Protein AF-A0A484BIT5-F1 (afdb_monomer)

Foldseek 3Di:
DDDDPPVVVVVVVCVVCVVVVVVPPPVVNVVVVVVVVVVVVVVVVVVVVVVVVVVVVVVVVVVVVVVVVVVVVVVVVVVVVVVVVVVVVVVVVVVVVVVVVVVVVVVVVVVVVVVVVVVVVVVVVVVVVVVVVVVVVVVVVVVVVVVVPDDDDDDDYDDDDDDDPPPVVVVVVVVVVVVVVVVVVVVVVVVVVVVVVVVVVVVVVVVVVVVVVVVVVVVVVVVVVVVVVVVVVVVVVVVVVVVVVVVVVVVVVVVVVVVVVVVVVVVVVVVVVVVVVVVVVVVVVVVVVPPDPDDDDDDDDDDDDDDDDDDDDDDPDDPDDDPPPPPQPFDAQPQPRDTDNDPVVSVVVNVVSVVPD

Secondary structure (DSSP, 8-state):
-----HHHHHHHHHHH-GGGSSS---HHHHHHHHHHHHHHHHHHHHHHHHHHHHHHHHHHHHHHHHHHHHHHHHHHHHHHHHHHHHHHHHHHHHHHHHHHHHHHHHHHHHHHHHHHHHHHHHHHHHHHHHHHHHHHHHHHHHHHHHHTT---------------TTTHHHHHHHHHHHHHHHHHHHHHHHHHHHHHHHHHHHHHHHHHHHHHHHHHHHHHHHHHHHHHHHHHHHHHHHHHHHHHHHHHHHHHHHHHHHHHHHHHHHHHHHHHHHHHHHHHHHHHHHHHHHS-----------------------------S---------EE-TTT--EESSHHHHHHHHHHHHTT-

Structure (mmCIF, N/CA/C/O backbone):
data_AF-A0A484BIT5-F1
#
_entry.id   AF-A0A484BIT5-F1
#
loop_
_atom_site.group_PDB
_atom_site.id
_atom_site.type_symbol
_atom_site.label_atom_id
_atom_site.label_alt_id
_atom_site.label_comp_id
_atom_site.label_asym_id
_atom_site.label_entity_id
_atom_site.label_seq_id
_atom_site.pdbx_PDB_ins_code
_atom_site.Cartn_x
_atom_site.Cartn_y
_atom_site.Cartn_z
_atom_site.occupancy
_atom_site.B_iso_or_equiv
_atom_site.auth_seq_id
_atom_site.auth_comp_id
_atom_site.auth_asym_id
_atom_site.auth_atom_id
_atom_site.pdbx_PDB_model_num
ATOM 1 N N . MET A 1 1 ? 56.186 -20.991 -55.344 1.00 40.91 1 MET A N 1
ATOM 2 C CA . MET A 1 1 ? 55.025 -21.100 -56.253 1.00 40.91 1 MET A CA 1
ATOM 3 C C . MET A 1 1 ? 55.261 -20.075 -57.344 1.00 40.91 1 MET A C 1
ATOM 5 O O . MET A 1 1 ? 55.288 -18.897 -57.025 1.00 40.91 1 MET A O 1
ATOM 9 N N . GLY A 1 2 ? 55.652 -20.529 -58.537 1.00 48.47 2 GLY A N 1
ATOM 10 C CA . GLY A 1 2 ? 56.242 -19.681 -59.578 1.00 48.47 2 GLY A CA 1
ATOM 11 C C . GLY A 1 2 ? 55.257 -18.678 -60.174 1.00 48.47 2 GLY A C 1
ATOM 12 O O . GLY A 1 2 ? 54.078 -18.988 -60.331 1.00 48.47 2 GLY A O 1
ATOM 13 N N . GLU A 1 3 ? 55.757 -17.487 -60.503 1.00 54.12 3 GLU A N 1
ATOM 14 C CA . GLU A 1 3 ? 55.027 -16.475 -61.265 1.00 54.12 3 GLU A CA 1
ATOM 15 C C . GLU A 1 3 ? 54.700 -17.027 -62.654 1.00 54.12 3 GLU A C 1
ATOM 17 O O . GLU A 1 3 ? 55.574 -17.221 -63.501 1.00 54.12 3 GLU A O 1
ATOM 22 N N . VAL A 1 4 ? 53.423 -17.318 -62.884 1.00 54.62 4 VAL A N 1
ATOM 23 C CA . VAL A 1 4 ? 52.931 -17.672 -64.213 1.00 54.62 4 VAL A CA 1
ATOM 24 C C . VAL A 1 4 ? 52.806 -16.373 -65.002 1.00 54.62 4 VAL A C 1
ATOM 26 O O . VAL A 1 4 ? 51.994 -15.514 -64.660 1.00 54.62 4 VAL A O 1
ATOM 29 N N . GLN A 1 5 ? 53.625 -16.223 -66.047 1.00 52.16 5 GLN A N 1
ATOM 30 C CA . GLN A 1 5 ? 53.557 -15.089 -66.969 1.00 52.16 5 GLN A CA 1
ATOM 31 C C . GLN A 1 5 ? 52.124 -14.926 -67.492 1.00 52.16 5 GLN A C 1
ATOM 33 O O . GLN A 1 5 ? 51.549 -15.856 -68.064 1.00 52.16 5 GLN A O 1
ATOM 38 N N . ALA A 1 6 ? 51.558 -13.730 -67.305 1.00 57.31 6 ALA A N 1
ATOM 39 C CA . ALA A 1 6 ? 50.188 -13.394 -67.689 1.00 57.31 6 ALA A CA 1
ATOM 40 C C . ALA A 1 6 ? 49.893 -13.699 -69.169 1.00 57.31 6 ALA A C 1
ATOM 42 O O . ALA A 1 6 ? 48.772 -14.073 -69.509 1.00 57.31 6 ALA A O 1
ATOM 43 N N . ASP A 1 7 ? 50.907 -13.629 -70.033 1.00 59.59 7 ASP A N 1
ATOM 44 C CA . ASP A 1 7 ? 50.793 -13.929 -71.462 1.00 59.59 7 ASP A CA 1
ATOM 45 C C . ASP A 1 7 ? 50.542 -15.416 -71.758 1.00 59.59 7 ASP A C 1
ATOM 47 O O . ASP A 1 7 ? 49.855 -15.751 -72.724 1.00 59.59 7 ASP A O 1
ATOM 51 N N . VAL A 1 8 ? 51.013 -16.321 -70.894 1.00 63.97 8 VAL A N 1
ATOM 52 C CA . VAL A 1 8 ? 50.781 -17.769 -71.032 1.00 63.97 8 VAL A CA 1
ATOM 53 C C . VAL A 1 8 ? 49.340 -18.117 -70.656 1.00 63.97 8 VAL A C 1
ATOM 55 O O . VAL A 1 8 ? 48.679 -18.870 -71.370 1.00 63.97 8 VAL A O 1
ATOM 58 N N . LEU A 1 9 ? 48.811 -17.507 -69.590 1.00 61.22 9 LEU A N 1
ATOM 59 C CA . LE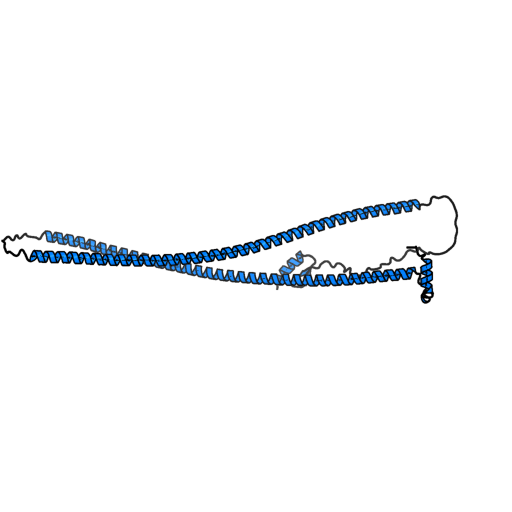U A 1 9 ? 47.398 -17.631 -69.209 1.00 61.22 9 LEU A CA 1
ATOM 60 C C . LEU A 1 9 ? 46.481 -17.039 -70.280 1.00 61.22 9 LEU A C 1
ATOM 62 O O . LEU A 1 9 ? 45.478 -17.648 -70.645 1.00 61.22 9 LEU A O 1
ATOM 66 N N . LYS A 1 10 ? 46.864 -15.889 -70.838 1.00 61.72 10 LYS A N 1
ATOM 67 C CA . LYS A 1 10 ? 46.133 -15.219 -71.912 1.00 61.72 10 LYS A CA 1
ATOM 68 C C . LYS A 1 10 ? 46.028 -16.126 -73.142 1.00 61.72 10 LYS A C 1
ATOM 70 O O . LYS A 1 10 ? 44.923 -16.422 -73.587 1.00 61.72 10 LYS A O 1
ATOM 75 N N . ASN A 1 11 ? 47.145 -16.675 -73.617 1.00 64.81 11 ASN A N 1
ATOM 76 C CA . ASN A 1 11 ? 47.153 -17.590 -74.765 1.00 64.81 11 ASN A CA 1
ATOM 77 C C . ASN A 1 11 ? 46.436 -18.925 -74.483 1.00 64.81 11 ASN A C 1
ATOM 79 O O . ASN A 1 11 ? 45.804 -19.497 -75.376 1.00 64.81 11 ASN A O 1
ATOM 83 N N . SER A 1 12 ? 46.472 -19.416 -73.241 1.00 67.75 12 SER A N 1
ATOM 84 C CA . SER A 1 12 ? 45.782 -20.654 -72.862 1.00 67.75 12 SER A CA 1
ATOM 85 C C . SER A 1 12 ? 44.259 -20.489 -72.794 1.00 67.75 12 SER A C 1
ATOM 87 O O . SER A 1 12 ? 43.532 -21.408 -73.159 1.00 67.75 12 SER A O 1
ATOM 89 N N . ILE A 1 13 ? 43.763 -19.331 -72.355 1.00 61.22 13 ILE A N 1
ATOM 90 C CA . ILE A 1 13 ? 42.322 -19.056 -72.269 1.00 61.22 13 ILE A CA 1
ATOM 91 C C . ILE A 1 13 ? 41.735 -18.792 -73.663 1.00 61.22 13 ILE A C 1
ATOM 93 O O . ILE A 1 13 ? 40.676 -19.326 -73.992 1.00 61.22 13 ILE A O 1
ATOM 97 N N . TYR A 1 14 ? 42.443 -18.048 -74.522 1.00 61.84 14 TYR A N 1
ATOM 98 C CA . TYR A 1 14 ? 41.979 -17.778 -75.891 1.00 61.84 14 TYR A CA 1
ATOM 99 C C . TYR A 1 14 ? 41.977 -19.024 -76.796 1.00 61.84 14 TYR A C 1
ATOM 101 O O . TYR A 1 14 ? 41.185 -19.088 -77.733 1.00 61.84 14 TYR A O 1
ATOM 109 N N . SER A 1 15 ? 42.808 -20.033 -76.509 1.00 65.38 15 SER A N 1
ATOM 110 C CA . SER A 1 15 ? 42.822 -21.300 -77.261 1.00 65.38 15 SER A CA 1
ATOM 111 C C . SER A 1 15 ? 41.740 -22.291 -76.822 1.00 65.38 15 SER A C 1
ATOM 113 O O . SER A 1 15 ? 41.244 -23.046 -77.656 1.00 65.38 15 SER A O 1
ATOM 115 N N . GLN A 1 16 ? 41.328 -22.276 -75.549 1.00 64.19 16 GLN A N 1
ATOM 116 C CA . GLN A 1 16 ? 40.260 -23.156 -75.057 1.00 64.19 16 GLN A CA 1
ATOM 117 C C . GLN A 1 16 ? 38.854 -22.680 -75.435 1.00 64.19 16 GLN A C 1
ATOM 119 O O . GLN A 1 16 ? 37.936 -23.496 -75.491 1.00 64.19 16 GLN A O 1
ATOM 124 N N . PHE A 1 17 ? 38.677 -21.394 -75.752 1.00 61.00 17 PHE A N 1
ATOM 125 C CA . PHE A 1 17 ? 37.373 -20.848 -76.120 1.00 61.00 17 PHE A CA 1
ATOM 126 C C . PHE A 1 17 ? 37.458 -19.943 -77.365 1.00 61.00 17 PHE A C 1
ATOM 128 O O . PHE A 1 17 ? 37.460 -18.713 -77.249 1.00 61.00 17 PHE A O 1
ATOM 135 N N . PRO A 1 18 ? 37.471 -20.530 -78.580 1.00 57.81 18 PRO A N 1
ATOM 136 C CA . PRO A 1 18 ? 37.610 -19.791 -79.842 1.00 57.81 18 PRO A CA 1
ATOM 137 C C . PRO A 1 18 ? 36.498 -18.761 -80.103 1.00 57.81 18 PRO A C 1
ATOM 139 O O . PRO A 1 18 ? 36.691 -17.810 -80.857 1.00 57.81 18 PRO A O 1
ATOM 142 N N . SER A 1 19 ? 35.340 -18.912 -79.453 1.00 58.50 19 SER A N 1
ATOM 143 C CA . SER A 1 19 ? 34.204 -17.985 -79.528 1.00 58.50 19 SER A CA 1
ATOM 144 C C . SER A 1 19 ? 34.457 -16.621 -78.870 1.00 58.50 19 SER A C 1
ATOM 146 O O . SER A 1 19 ? 33.694 -15.689 -79.113 1.00 58.50 19 SER A O 1
ATOM 148 N N . PHE A 1 20 ? 35.520 -16.462 -78.071 1.00 53.72 20 PHE A N 1
ATOM 149 C CA . PHE A 1 20 ? 35.922 -15.154 -77.534 1.00 53.72 20 PHE A CA 1
ATOM 150 C C . PHE A 1 20 ? 36.786 -14.340 -78.503 1.00 53.72 20 PHE A C 1
ATOM 152 O O . PHE A 1 20 ? 36.941 -13.143 -78.299 1.00 53.72 20 PHE A O 1
ATOM 159 N N . CYS A 1 21 ? 37.297 -14.929 -79.589 1.00 52.12 21 CYS A N 1
ATOM 160 C CA . CYS A 1 21 ? 38.048 -14.172 -80.596 1.00 52.12 21 CYS A CA 1
ATOM 161 C C . CYS A 1 21 ? 37.153 -13.261 -81.457 1.00 52.12 21 CYS A C 1
ATOM 163 O O . CYS A 1 21 ? 37.644 -12.284 -82.015 1.00 52.12 21 CYS A O 1
ATOM 165 N N . SER A 1 22 ? 35.847 -13.544 -81.561 1.00 50.38 22 SER A N 1
ATOM 166 C CA . SER A 1 22 ? 34.886 -12.716 -82.313 1.00 50.38 22 SER A CA 1
ATOM 167 C C . SER A 1 22 ? 34.225 -11.615 -81.480 1.00 50.38 22 SER A C 1
ATOM 169 O O . SER A 1 22 ? 33.617 -10.708 -82.042 1.00 50.38 22 SER A O 1
ATOM 171 N N . LEU A 1 23 ? 34.352 -11.664 -80.152 1.00 51.84 23 LEU A N 1
ATOM 172 C CA . LEU A 1 23 ? 34.050 -10.532 -79.285 1.00 51.84 23 LEU A CA 1
ATOM 173 C C . LEU A 1 23 ? 35.383 -9.891 -78.918 1.00 51.84 23 LEU A C 1
ATOM 175 O O . LEU A 1 23 ? 36.062 -10.333 -77.998 1.00 51.84 23 LEU A O 1
ATOM 179 N N . GLN A 1 24 ? 35.753 -8.808 -79.595 1.00 55.00 24 GLN A N 1
ATOM 180 C CA . GLN A 1 24 ? 36.858 -7.951 -79.165 1.00 55.00 24 GLN A CA 1
ATOM 181 C C . GLN A 1 24 ? 36.457 -7.145 -77.910 1.00 55.00 24 GLN A C 1
ATOM 183 O O . GLN A 1 24 ? 36.624 -5.932 -77.850 1.00 55.00 24 GLN A O 1
ATOM 188 N N . ALA A 1 25 ? 35.888 -7.815 -76.905 1.00 57.19 25 ALA A N 1
ATOM 189 C CA . ALA A 1 25 ? 35.793 -7.301 -75.555 1.00 57.19 25 ALA A CA 1
ATOM 190 C C . ALA A 1 25 ? 37.213 -7.349 -74.990 1.00 57.19 25 ALA A C 1
ATOM 192 O O . ALA A 1 25 ? 37.813 -8.420 -74.869 1.00 57.19 25 ALA A O 1
ATOM 193 N N . ARG A 1 26 ? 37.800 -6.182 -74.716 1.00 64.81 26 ARG A N 1
ATOM 194 C CA . ARG A 1 26 ? 39.133 -6.120 -74.110 1.00 64.81 26 ARG A CA 1
ATOM 195 C C . ARG A 1 26 ? 39.067 -6.880 -72.782 1.00 64.81 26 ARG A C 1
ATOM 197 O O . ARG A 1 26 ? 38.072 -6.784 -72.075 1.00 64.81 26 ARG A O 1
ATOM 204 N N . ALA A 1 27 ? 40.113 -7.625 -72.422 1.00 70.94 27 ALA A N 1
ATOM 205 C CA . ALA A 1 27 ? 40.158 -8.374 -71.156 1.00 70.94 27 ALA A CA 1
ATOM 206 C C . ALA A 1 27 ? 39.823 -7.492 -69.930 1.00 70.94 27 ALA A C 1
ATOM 208 O O . ALA A 1 27 ? 39.242 -7.959 -68.957 1.00 70.94 27 ALA A O 1
ATOM 209 N N . GLU A 1 28 ? 40.123 -6.195 -70.025 1.00 76.25 28 GLU A N 1
ATOM 210 C CA . GLU A 1 28 ? 39.730 -5.162 -69.066 1.00 76.25 28 GLU A CA 1
ATOM 211 C C . GLU A 1 28 ? 38.209 -5.044 -68.872 1.00 76.25 28 GLU A C 1
ATOM 213 O O . GLU A 1 28 ? 37.753 -4.864 -67.747 1.00 76.25 28 GLU A O 1
ATOM 218 N N . ASP A 1 29 ? 37.412 -5.161 -69.934 1.00 80.31 29 ASP A N 1
ATOM 219 C CA . ASP A 1 29 ? 35.951 -5.044 -69.876 1.00 80.31 29 ASP A CA 1
ATOM 220 C C . ASP A 1 29 ? 35.312 -6.288 -69.245 1.00 80.31 29 ASP A C 1
ATO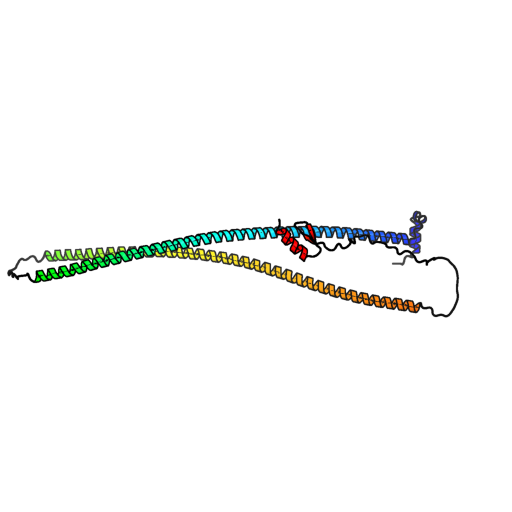M 222 O O . ASP A 1 29 ? 34.334 -6.175 -68.507 1.00 80.31 29 ASP A O 1
ATOM 226 N N . VAL A 1 30 ? 35.911 -7.466 -69.453 1.00 82.69 30 VAL A N 1
ATOM 227 C CA . VAL A 1 30 ? 35.496 -8.715 -68.790 1.00 82.69 30 VAL A CA 1
ATOM 228 C C . VAL A 1 30 ? 35.766 -8.645 -67.286 1.00 82.69 30 VAL A C 1
ATOM 230 O O . VAL A 1 30 ? 34.891 -8.990 -66.493 1.00 82.69 30 VAL A O 1
ATOM 233 N N . VAL A 1 31 ? 36.936 -8.137 -66.879 1.00 85.00 31 VAL A N 1
ATOM 234 C CA . VAL A 1 31 ? 37.269 -7.936 -65.459 1.00 85.00 31 VAL A CA 1
ATOM 235 C C . VAL A 1 31 ? 36.345 -6.898 -64.822 1.00 85.00 31 VAL A C 1
ATOM 237 O O . VAL A 1 31 ? 35.816 -7.148 -63.744 1.00 85.00 31 VAL A O 1
ATOM 240 N N . LYS A 1 32 ? 36.067 -5.771 -65.492 1.00 88.44 32 LYS A N 1
ATOM 241 C CA . LYS A 1 32 ? 35.100 -4.771 -64.998 1.00 88.44 32 LYS A CA 1
ATOM 242 C C . LYS A 1 32 ? 33.703 -5.363 -64.821 1.00 88.44 32 LYS A C 1
ATOM 244 O O . LYS A 1 32 ? 33.064 -5.103 -63.806 1.00 88.44 32 LYS A O 1
ATOM 249 N N . LEU A 1 33 ? 33.233 -6.166 -65.777 1.00 88.62 33 LEU A N 1
ATOM 250 C CA . LEU A 1 33 ? 31.932 -6.828 -65.679 1.00 88.62 33 LEU A CA 1
ATOM 251 C C . LEU A 1 33 ? 31.895 -7.818 -64.509 1.00 88.62 33 LEU A C 1
ATOM 253 O O . LEU A 1 33 ? 30.915 -7.855 -63.767 1.00 88.62 33 LEU A O 1
ATOM 257 N N . GLN A 1 34 ? 32.975 -8.577 -64.312 1.00 89.12 34 GLN A N 1
ATOM 258 C CA . GLN A 1 34 ? 33.120 -9.480 -63.175 1.00 89.12 34 GLN A CA 1
ATOM 259 C C . GLN A 1 34 ? 33.093 -8.715 -61.845 1.00 89.12 34 GLN A C 1
ATOM 261 O O . GLN A 1 34 ? 32.343 -9.102 -60.950 1.00 89.12 34 GLN A O 1
ATOM 266 N N . THR A 1 35 ? 33.821 -7.599 -61.734 1.00 92.50 35 THR A N 1
ATOM 267 C CA . THR A 1 35 ? 33.800 -6.727 -60.551 1.00 92.50 35 THR A CA 1
ATOM 268 C C . THR A 1 35 ? 32.394 -6.189 -60.283 1.00 92.50 35 THR A C 1
ATOM 270 O O . THR A 1 35 ? 31.869 -6.395 -59.190 1.00 92.50 35 THR A O 1
ATOM 273 N N . MET A 1 36 ? 31.720 -5.614 -61.287 1.00 94.25 36 MET A N 1
ATOM 274 C CA . MET A 1 36 ? 30.345 -5.115 -61.134 1.00 94.25 36 MET A CA 1
ATOM 275 C C . MET A 1 36 ? 29.366 -6.217 -60.713 1.00 94.25 36 MET A C 1
ATOM 277 O O . MET A 1 36 ? 28.485 -5.986 -59.889 1.00 94.25 36 MET A O 1
ATOM 281 N N . MET A 1 37 ? 29.517 -7.435 -61.237 1.00 93.25 37 MET A N 1
ATOM 282 C CA . MET A 1 37 ? 28.682 -8.571 -60.846 1.00 93.25 37 MET A CA 1
ATOM 283 C C . MET A 1 37 ? 28.938 -8.992 -59.393 1.00 93.25 37 MET A C 1
ATOM 285 O O . MET A 1 37 ? 27.987 -9.281 -58.666 1.00 93.25 37 MET A O 1
ATOM 289 N N . THR A 1 38 ? 30.195 -8.991 -58.938 1.00 94.81 38 THR A N 1
ATOM 290 C CA . THR A 1 38 ? 30.520 -9.271 -57.530 1.00 94.81 38 THR A CA 1
ATOM 291 C C . THR A 1 38 ? 29.995 -8.192 -56.585 1.00 94.81 38 THR A C 1
ATOM 293 O O . THR A 1 38 ? 29.417 -8.524 -55.552 1.00 94.81 38 THR A O 1
ATOM 296 N N . GLU A 1 39 ? 30.107 -6.917 -56.963 1.00 94.81 39 GLU A N 1
ATOM 297 C CA . GLU A 1 39 ? 29.564 -5.787 -56.204 1.00 94.81 39 GLU A CA 1
ATOM 298 C C . GLU A 1 39 ? 28.035 -5.841 -56.139 1.00 94.81 39 GLU A C 1
ATOM 300 O O . GLU A 1 39 ? 27.454 -5.663 -55.071 1.00 94.81 39 GLU A O 1
ATOM 305 N N . TYR A 1 40 ? 27.372 -6.175 -57.250 1.00 95.81 40 TYR A N 1
ATOM 306 C CA . TYR A 1 40 ? 25.925 -6.371 -57.291 1.00 95.81 40 TYR A CA 1
ATOM 307 C C . TYR A 1 40 ? 25.472 -7.501 -56.357 1.00 95.81 40 TYR A C 1
ATOM 309 O O . TYR A 1 40 ? 24.506 -7.340 -55.609 1.00 95.81 40 TYR A O 1
ATOM 317 N N . LEU A 1 41 ? 26.173 -8.640 -56.358 1.00 95.75 41 LEU A N 1
ATOM 318 C CA . LEU A 1 41 ? 25.866 -9.753 -55.458 1.00 95.75 41 LEU A CA 1
ATOM 319 C C . LEU A 1 41 ? 26.084 -9.373 -53.987 1.00 95.75 41 LEU A C 1
ATOM 321 O O . LEU A 1 41 ? 25.244 -9.702 -53.148 1.00 95.75 41 LEU A O 1
ATOM 325 N N . ALA A 1 42 ? 27.159 -8.646 -53.675 1.00 94.88 42 ALA A N 1
ATOM 326 C CA . ALA A 1 42 ? 27.426 -8.145 -52.328 1.00 94.88 42 ALA A CA 1
ATOM 327 C C . ALA A 1 42 ? 26.358 -7.137 -51.865 1.00 94.88 42 ALA A C 1
ATOM 329 O O . ALA A 1 42 ? 25.876 -7.211 -50.730 1.00 94.88 42 ALA A O 1
ATOM 330 N N . LEU A 1 43 ? 25.928 -6.235 -52.752 1.00 97.62 43 LEU A N 1
ATOM 331 C CA . LEU A 1 43 ? 24.862 -5.277 -52.473 1.00 97.62 43 LEU A CA 1
ATOM 332 C C . LEU A 1 43 ? 23.526 -5.985 -52.238 1.00 97.62 43 LEU A C 1
ATOM 334 O O . LEU A 1 43 ? 22.840 -5.680 -51.266 1.00 97.62 43 LEU A O 1
ATOM 338 N N . LYS A 1 44 ? 23.183 -6.972 -53.074 1.00 97.44 44 LYS A N 1
ATOM 339 C CA . LYS A 1 44 ? 21.971 -7.783 -52.909 1.00 97.44 44 LYS A CA 1
ATOM 340 C C . LYS A 1 44 ? 21.957 -8.498 -51.557 1.00 97.44 44 LYS A C 1
ATOM 342 O O . LYS A 1 44 ? 20.982 -8.387 -50.823 1.00 97.44 44 LYS A O 1
ATOM 347 N N . GLN A 1 45 ? 23.058 -9.154 -51.185 1.00 96.81 45 GLN A N 1
ATOM 348 C CA . GLN A 1 45 ? 23.182 -9.798 -49.873 1.00 96.81 45 GLN A CA 1
ATOM 349 C C . GLN A 1 45 ? 23.063 -8.799 -48.716 1.00 96.81 45 GLN A C 1
ATOM 351 O O . GLN A 1 45 ? 22.479 -9.117 -47.682 1.00 96.81 45 GLN A O 1
ATOM 356 N N . THR A 1 46 ? 23.616 -7.596 -48.873 1.00 96.31 46 THR A N 1
ATOM 357 C CA . THR A 1 46 ? 23.511 -6.541 -47.857 1.00 96.31 46 THR A CA 1
ATOM 358 C C . THR A 1 46 ? 22.069 -6.060 -47.718 1.00 96.31 46 THR A C 1
ATOM 360 O O . THR A 1 46 ? 21.580 -5.921 -46.600 1.00 96.31 46 THR A O 1
ATOM 363 N N . LEU A 1 47 ? 21.359 -5.877 -48.832 1.00 97.19 47 LEU A N 1
ATOM 364 C CA . LEU A 1 47 ? 19.953 -5.484 -48.838 1.00 97.19 47 LEU A CA 1
ATOM 365 C C . LEU A 1 47 ? 19.059 -6.549 -48.187 1.00 97.19 47 LEU A C 1
ATOM 367 O O . LEU A 1 47 ? 18.202 -6.206 -47.377 1.00 97.19 47 LEU A O 1
ATOM 371 N N . ASP A 1 48 ? 19.289 -7.830 -48.482 1.00 95.62 48 ASP A N 1
ATOM 372 C CA . ASP A 1 48 ? 18.554 -8.938 -47.860 1.00 95.62 48 ASP A CA 1
ATOM 373 C C . ASP A 1 48 ? 18.766 -8.962 -46.337 1.00 95.62 48 ASP A C 1
ATOM 375 O O . ASP A 1 48 ? 17.806 -9.099 -45.576 1.00 95.62 48 ASP A O 1
ATOM 379 N N . LYS A 1 49 ? 20.006 -8.737 -45.876 1.00 96.19 49 LYS A N 1
ATOM 380 C CA . LYS A 1 49 ? 20.321 -8.615 -44.443 1.00 96.19 49 LYS A CA 1
ATOM 381 C C . LYS A 1 49 ? 19.615 -7.422 -43.799 1.00 96.19 49 LYS A C 1
ATOM 383 O O . LYS A 1 49 ? 19.025 -7.585 -42.738 1.00 96.19 49 LYS A O 1
ATOM 388 N N . VAL A 1 50 ? 19.640 -6.248 -44.431 1.00 96.00 50 VAL A N 1
ATOM 389 C CA . VAL A 1 50 ? 18.975 -5.038 -43.911 1.00 96.00 50 VAL A CA 1
ATOM 390 C C . VAL A 1 50 ? 17.455 -5.210 -43.862 1.00 96.00 50 VAL A C 1
ATOM 392 O O . VAL A 1 50 ? 16.814 -4.808 -42.895 1.00 96.00 50 VAL A O 1
ATOM 395 N N . ASN A 1 51 ? 16.859 -5.846 -44.869 1.00 95.94 51 ASN A N 1
ATOM 396 C CA . ASN A 1 51 ? 15.431 -6.149 -44.856 1.00 95.94 51 ASN A CA 1
ATOM 397 C C . ASN A 1 51 ? 15.069 -7.101 -43.712 1.00 95.94 51 ASN A C 1
ATOM 399 O O . ASN A 1 51 ? 14.054 -6.897 -43.045 1.00 95.94 51 ASN A O 1
ATOM 403 N N . HIS A 1 52 ? 15.899 -8.116 -43.462 1.00 96.12 52 HIS A N 1
ATOM 404 C CA . HIS A 1 52 ? 15.691 -9.038 -42.353 1.00 96.12 52 HIS A CA 1
ATOM 405 C C . HIS A 1 52 ? 15.778 -8.330 -40.997 1.00 96.12 52 HIS A C 1
ATOM 407 O O . HIS A 1 52 ? 14.840 -8.424 -40.206 1.00 96.12 52 HIS A O 1
ATOM 413 N N . THR A 1 53 ? 16.833 -7.543 -40.761 1.00 94.12 53 THR A N 1
ATOM 414 C CA . THR A 1 53 ? 16.983 -6.800 -39.500 1.00 94.12 53 THR A CA 1
ATOM 415 C C . THR A 1 53 ? 15.844 -5.804 -39.301 1.00 94.12 53 THR A C 1
ATOM 417 O O . THR A 1 53 ? 15.301 -5.700 -38.206 1.00 94.12 53 THR A O 1
ATOM 420 N N . MET A 1 54 ? 15.396 -5.117 -40.356 1.00 93.44 54 MET A N 1
ATOM 421 C CA . MET A 1 54 ? 14.251 -4.206 -40.277 1.00 93.44 54 MET A CA 1
ATOM 422 C C . MET A 1 54 ? 12.956 -4.931 -39.874 1.00 93.44 54 MET A C 1
ATOM 424 O O . MET A 1 54 ? 12.182 -4.408 -39.069 1.00 93.44 54 MET A O 1
ATOM 428 N N . GLN A 1 55 ? 12.721 -6.144 -40.383 1.00 94.81 55 GLN A N 1
ATOM 429 C CA . GLN A 1 55 ? 11.576 -6.963 -39.972 1.00 94.81 55 GLN A CA 1
ATOM 430 C C . GLN A 1 55 ? 11.671 -7.397 -38.504 1.00 94.81 55 GLN A C 1
ATOM 432 O O . GLN A 1 55 ? 10.656 -7.410 -37.805 1.00 94.81 55 GLN A O 1
ATOM 437 N N . GLU A 1 56 ? 12.865 -7.738 -38.021 1.00 92.94 56 GLU A N 1
ATOM 438 C CA . GLU A 1 56 ? 13.094 -8.071 -36.612 1.00 92.94 56 GLU A CA 1
ATOM 439 C C . GLU A 1 56 ? 12.857 -6.867 -35.700 1.00 92.94 56 GLU A C 1
ATOM 441 O O . GLU A 1 56 ? 12.097 -6.973 -34.736 1.00 92.94 56 GLU A O 1
ATOM 446 N N . TYR A 1 57 ? 13.402 -5.696 -36.046 1.00 91.31 57 TYR A N 1
ATOM 447 C CA . TYR A 1 57 ? 13.158 -4.462 -35.298 1.00 91.31 57 TYR A CA 1
ATOM 448 C C . TYR A 1 57 ? 11.675 -4.108 -35.244 1.00 91.31 57 TYR A C 1
ATOM 450 O O . TYR A 1 57 ? 11.179 -3.697 -34.193 1.00 91.31 57 TYR A O 1
ATOM 458 N N . TYR A 1 58 ? 10.944 -4.302 -36.345 1.00 93.75 58 TYR A N 1
ATOM 459 C CA . TYR A 1 58 ? 9.501 -4.084 -36.371 1.00 93.75 58 TYR A CA 1
ATOM 460 C C . TYR A 1 58 ? 8.763 -5.030 -35.413 1.00 93.75 58 TYR A C 1
ATOM 462 O O . TYR A 1 58 ? 7.944 -4.573 -34.615 1.00 93.75 58 TYR A O 1
ATOM 470 N N . LYS A 1 59 ? 9.085 -6.331 -35.435 1.00 94.88 59 LYS A N 1
ATOM 471 C CA . LYS A 1 59 ? 8.489 -7.329 -34.530 1.00 94.88 59 LYS A CA 1
ATOM 472 C C . LYS A 1 59 ? 8.755 -7.000 -33.064 1.00 94.88 59 LYS A C 1
ATOM 474 O O . LYS A 1 59 ? 7.814 -6.986 -32.275 1.00 94.88 59 LYS A O 1
ATOM 479 N N . ILE A 1 60 ? 10.004 -6.689 -32.723 1.00 91.19 60 ILE A N 1
ATOM 480 C CA . ILE A 1 60 ? 10.403 -6.319 -31.362 1.00 91.19 60 ILE A CA 1
ATOM 481 C C . ILE A 1 60 ? 9.644 -5.062 -30.928 1.00 91.19 60 ILE A C 1
ATOM 483 O O . ILE A 1 60 ? 9.003 -5.051 -29.883 1.00 91.19 60 ILE A O 1
ATOM 487 N N . THR A 1 61 ? 9.625 -4.019 -31.761 1.00 90.00 61 THR A N 1
ATOM 488 C CA . THR A 1 61 ? 8.894 -2.774 -31.467 1.00 90.00 61 THR A CA 1
ATOM 489 C C . THR A 1 61 ? 7.402 -3.024 -31.236 1.00 90.00 61 THR A C 1
ATOM 491 O O . THR A 1 61 ? 6.804 -2.431 -30.337 1.00 90.00 61 THR A O 1
ATOM 494 N N . GLN A 1 62 ? 6.785 -3.912 -32.019 1.00 91.88 62 GLN A N 1
ATOM 495 C CA . GLN A 1 62 ? 5.380 -4.270 -31.843 1.00 91.88 62 GLN A CA 1
ATOM 496 C C . GLN A 1 62 ? 5.137 -5.024 -30.527 1.00 91.88 62 GLN A C 1
ATOM 498 O O . GLN A 1 62 ? 4.147 -4.750 -29.851 1.00 91.88 62 GLN A O 1
ATOM 503 N N . GLN A 1 63 ? 6.042 -5.927 -30.138 1.00 91.56 63 GLN A N 1
ATOM 504 C CA . GLN A 1 63 ? 5.989 -6.607 -28.840 1.00 91.56 63 GLN A CA 1
ATOM 505 C C . GLN A 1 63 ? 6.070 -5.603 -27.687 1.00 91.56 63 GLN A C 1
ATOM 507 O O . GLN A 1 63 ? 5.176 -5.591 -26.845 1.00 91.56 63 GLN A O 1
ATOM 512 N N . TRP A 1 64 ? 7.033 -4.677 -27.716 1.00 87.56 64 TRP A N 1
ATOM 513 C CA . TRP A 1 64 ? 7.152 -3.624 -26.701 1.00 87.56 64 TRP A CA 1
ATOM 514 C C . TRP A 1 64 ? 5.893 -2.765 -26.581 1.00 87.56 64 TRP A C 1
ATOM 516 O O . TRP A 1 64 ? 5.476 -2.439 -25.471 1.00 87.56 64 TRP A O 1
ATOM 526 N N . ARG A 1 65 ? 5.257 -2.410 -27.706 1.00 87.00 65 ARG A N 1
ATOM 527 C CA . ARG A 1 65 ? 3.985 -1.670 -27.695 1.00 87.00 65 ARG A CA 1
ATOM 528 C C . ARG A 1 65 ? 2.865 -2.468 -27.038 1.00 87.00 65 ARG A C 1
ATOM 530 O O . ARG A 1 65 ? 2.137 -1.918 -26.218 1.00 87.00 65 ARG A O 1
ATOM 537 N N . ASN A 1 66 ? 2.740 -3.748 -27.378 1.00 89.62 66 ASN A N 1
ATOM 538 C CA . ASN A 1 66 ? 1.716 -4.616 -26.804 1.00 89.62 66 ASN A CA 1
ATOM 539 C C . ASN A 1 66 ? 1.940 -4.823 -25.296 1.00 89.62 66 ASN A C 1
ATOM 541 O O . ASN A 1 66 ? 0.996 -4.736 -24.517 1.00 89.62 66 ASN A O 1
ATOM 545 N N . GLU A 1 67 ? 3.184 -5.044 -24.870 1.00 87.69 67 GLU A N 1
ATOM 546 C CA . GLU A 1 67 ? 3.549 -5.200 -23.457 1.00 87.69 67 GLU A CA 1
ATOM 547 C C . GLU A 1 67 ? 3.365 -3.909 -22.655 1.00 87.69 67 GLU A C 1
ATOM 549 O O . GLU A 1 67 ? 2.952 -3.948 -21.496 1.00 87.69 67 GLU A O 1
ATOM 554 N N . ALA A 1 68 ? 3.665 -2.751 -23.248 1.00 84.12 68 ALA A N 1
ATOM 555 C CA . ALA A 1 68 ? 3.391 -1.456 -22.633 1.00 84.12 68 ALA A CA 1
ATOM 556 C C . ALA A 1 68 ? 1.882 -1.247 -22.438 1.00 84.12 68 ALA A C 1
ATOM 558 O O . ALA A 1 68 ? 1.460 -0.937 -21.328 1.00 84.12 68 ALA A O 1
ATOM 559 N N . ALA A 1 69 ? 1.076 -1.511 -23.471 1.00 88.38 69 ALA A N 1
ATOM 560 C CA . ALA A 1 69 ? -0.380 -1.399 -23.395 1.00 88.38 69 ALA A CA 1
ATOM 561 C C . ALA A 1 69 ? -0.991 -2.373 -22.370 1.00 88.38 69 ALA A C 1
ATOM 563 O O . ALA A 1 69 ? -1.878 -1.997 -21.607 1.00 88.38 69 ALA A O 1
ATOM 564 N N . ALA A 1 70 ? -0.494 -3.613 -22.301 1.00 90.56 70 ALA A N 1
ATOM 565 C CA . ALA A 1 70 ? -0.953 -4.592 -21.318 1.00 90.56 70 ALA A CA 1
ATOM 566 C C . ALA A 1 70 ? -0.634 -4.157 -19.876 1.00 90.56 70 ALA A C 1
ATOM 568 O O . ALA A 1 70 ? -1.487 -4.273 -18.996 1.00 90.56 70 ALA A O 1
ATOM 569 N N . ARG A 1 71 ? 0.568 -3.617 -19.628 1.00 84.31 71 ARG A N 1
ATOM 570 C CA . ARG A 1 71 ? 0.940 -3.071 -18.311 1.00 84.31 71 ARG A CA 1
ATOM 571 C C . ARG A 1 71 ? 0.096 -1.860 -17.933 1.00 84.31 71 ARG A C 1
ATOM 573 O O . ARG A 1 71 ? -0.347 -1.765 -16.794 1.00 84.31 71 ARG A O 1
ATOM 580 N N . GLU A 1 72 ? -0.160 -0.961 -18.878 1.00 84.19 72 GLU A N 1
ATOM 581 C CA . GLU A 1 72 ? -1.024 0.201 -18.656 1.00 84.19 72 GLU A CA 1
ATOM 582 C C . GLU A 1 72 ? -2.443 -0.224 -18.255 1.00 84.19 72 GLU A C 1
ATOM 584 O O . GLU A 1 72 ? -2.966 0.257 -17.251 1.00 84.19 72 GLU A O 1
ATOM 589 N N . GLN A 1 73 ? -3.026 -1.204 -18.954 1.00 92.19 73 GLN A N 1
ATOM 590 C CA . GLN A 1 73 ? -4.329 -1.769 -18.589 1.00 92.19 73 GLN A CA 1
ATOM 591 C C . GLN A 1 73 ? -4.319 -2.404 -17.193 1.00 92.19 73 GLN A C 1
ATOM 593 O O . GLN A 1 73 ? -5.255 -2.202 -16.423 1.00 92.19 73 GLN A O 1
ATOM 598 N N . GLN A 1 74 ? -3.263 -3.141 -16.833 1.00 88.69 74 GLN A N 1
ATOM 599 C CA . GLN A 1 74 ? -3.133 -3.721 -15.493 1.00 88.69 74 GLN A CA 1
ATOM 600 C C . GLN A 1 74 ? -3.106 -2.643 -14.406 1.00 88.69 74 GLN A C 1
ATOM 602 O O . GLN A 1 74 ? -3.835 -2.760 -13.420 1.00 88.69 74 GLN A O 1
ATOM 607 N N . TYR A 1 75 ? -2.320 -1.578 -14.591 1.00 81.69 75 TYR A N 1
ATOM 608 C CA . TYR A 1 75 ? -2.290 -0.463 -13.645 1.00 81.69 75 TYR A CA 1
ATOM 609 C C . TYR A 1 75 ? -3.632 0.259 -13.568 1.00 81.69 75 TYR A C 1
ATOM 611 O O . TYR A 1 75 ? -4.069 0.612 -12.475 1.00 81.69 75 TYR A O 1
ATOM 619 N N . GLN A 1 76 ? -4.322 0.426 -14.695 1.00 89.00 76 GLN A N 1
ATOM 620 C CA . GLN A 1 76 ? -5.643 1.041 -14.725 1.00 89.00 76 GLN A CA 1
ATOM 621 C C . GLN A 1 76 ? -6.672 0.217 -13.937 1.00 89.00 76 GLN A C 1
ATOM 623 O O . GLN A 1 76 ? -7.425 0.780 -13.143 1.00 89.00 76 GLN A O 1
ATOM 628 N N . VAL A 1 77 ? -6.665 -1.112 -14.085 1.00 93.06 77 VAL A N 1
ATOM 629 C CA . VAL A 1 77 ? -7.542 -2.014 -13.320 1.00 93.06 77 VAL A CA 1
ATOM 630 C C . VAL A 1 77 ? -7.208 -1.979 -11.828 1.00 93.06 77 VAL A C 1
ATOM 632 O O . VAL A 1 77 ? -8.116 -1.876 -11.005 1.00 93.06 77 VAL A O 1
ATOM 635 N N . GLN A 1 78 ? -5.926 -2.021 -11.456 1.00 89.50 78 GLN A N 1
ATOM 636 C CA . GLN A 1 78 ? -5.514 -1.919 -10.050 1.00 89.50 78 GLN A CA 1
ATOM 637 C C . GLN A 1 78 ? -5.941 -0.584 -9.432 1.00 89.50 78 GLN A C 1
ATOM 639 O O . GLN A 1 78 ? -6.431 -0.549 -8.306 1.00 89.50 78 GLN A O 1
ATOM 644 N N . LEU A 1 79 ? -5.808 0.512 -10.179 1.00 86.25 79 LEU A N 1
ATOM 645 C CA . LEU A 1 79 ? -6.205 1.838 -9.721 1.00 86.25 79 LEU A CA 1
ATOM 646 C C . LEU A 1 79 ? -7.723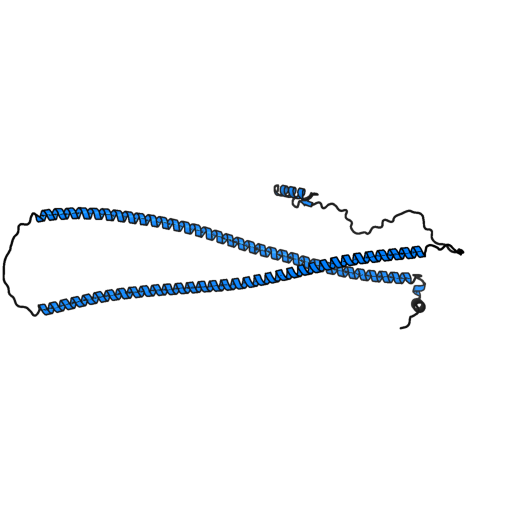 1.932 -9.513 1.00 86.25 79 LEU A C 1
ATOM 648 O O . LEU A 1 79 ? -8.155 2.450 -8.487 1.00 86.25 79 LEU A O 1
ATOM 652 N N . GLN A 1 80 ? -8.520 1.356 -10.417 1.00 92.75 80 GLN A N 1
ATOM 653 C CA . GLN A 1 80 ? -9.975 1.249 -10.257 1.00 92.75 80 GLN A CA 1
ATOM 654 C C . GLN A 1 80 ? -10.366 0.403 -9.038 1.00 92.75 80 GLN A C 1
ATOM 656 O O . GLN A 1 80 ? -11.268 0.776 -8.292 1.00 92.75 80 GLN A O 1
ATOM 661 N N . GLN A 1 81 ? -9.675 -0.713 -8.792 1.00 93.06 81 GLN A N 1
ATOM 662 C CA . GLN A 1 81 ? -9.915 -1.543 -7.607 1.00 93.06 81 GLN A CA 1
ATOM 663 C C . GLN A 1 81 ? -9.593 -0.792 -6.312 1.00 93.06 81 GLN A C 1
ATOM 665 O O . GLN A 1 81 ? -10.388 -0.824 -5.374 1.00 93.06 81 GLN A O 1
ATOM 670 N N . CYS A 1 82 ? -8.465 -0.080 -6.265 1.00 86.75 82 CYS A N 1
ATOM 671 C CA . CYS A 1 82 ? -8.103 0.759 -5.125 1.00 86.75 82 CYS A CA 1
ATOM 672 C C . CYS A 1 82 ? -9.125 1.881 -4.901 1.00 86.75 82 CYS A C 1
ATOM 674 O O . CYS A 1 82 ? -9.525 2.114 -3.764 1.00 86.75 82 CYS A O 1
ATOM 676 N N . GLN A 1 83 ? -9.586 2.544 -5.966 1.00 89.31 83 GLN A N 1
ATOM 677 C CA . GLN A 1 83 ? -10.633 3.566 -5.878 1.00 89.31 83 GLN A CA 1
ATOM 678 C C . GLN A 1 83 ? -11.930 2.994 -5.299 1.00 89.31 83 GLN A C 1
ATOM 680 O O . GLN A 1 83 ? -12.452 3.548 -4.337 1.00 89.31 83 GLN A O 1
ATOM 685 N N . ALA A 1 84 ? -12.390 1.842 -5.794 1.00 93.75 84 ALA A N 1
ATOM 686 C CA . ALA A 1 84 ? -13.588 1.184 -5.277 1.00 93.75 84 ALA A CA 1
ATOM 687 C C . ALA A 1 84 ? -13.452 0.782 -3.795 1.00 93.75 84 ALA A C 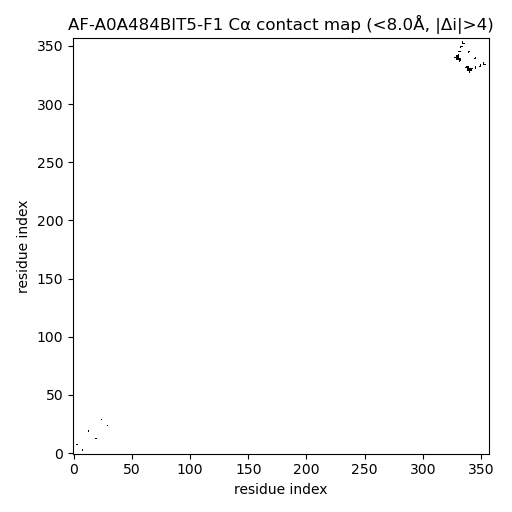1
ATOM 689 O O . ALA A 1 84 ? -14.406 0.890 -3.025 1.00 93.75 84 ALA A O 1
ATOM 690 N N . GLN A 1 85 ? -12.265 0.339 -3.365 1.00 91.88 85 GLN A N 1
ATOM 691 C CA . GLN A 1 85 ? -12.002 0.034 -1.954 1.00 91.88 85 GLN A CA 1
ATOM 692 C C . GLN A 1 85 ? -12.009 1.288 -1.078 1.00 91.88 85 GLN A C 1
ATOM 694 O O . GLN A 1 85 ? -12.579 1.260 0.011 1.00 91.88 85 GLN A O 1
ATOM 699 N N . ILE A 1 86 ? -11.407 2.384 -1.549 1.00 90.75 86 ILE A N 1
ATOM 700 C CA . ILE A 1 86 ? -11.436 3.670 -0.846 1.00 90.75 86 ILE A CA 1
ATOM 701 C C . ILE A 1 86 ? -12.881 4.146 -0.710 1.00 90.75 86 ILE A C 1
ATOM 703 O O . ILE A 1 86 ? -13.295 4.479 0.394 1.00 90.75 86 ILE A O 1
ATOM 707 N N . GLU A 1 87 ? -13.669 4.114 -1.785 1.00 95.06 87 GLU A N 1
ATOM 708 C CA . GLU A 1 87 ? -15.085 4.492 -1.750 1.00 95.06 87 GLU A CA 1
ATOM 709 C C . GLU A 1 87 ? -15.863 3.652 -0.734 1.00 95.06 87 GLU A C 1
ATOM 711 O O . GLU A 1 87 ? -16.525 4.209 0.143 1.00 95.06 87 GLU A O 1
ATOM 716 N N . LYS A 1 88 ? -15.703 2.324 -0.760 1.00 96.12 88 LYS A N 1
ATOM 717 C CA . LYS A 1 88 ? -16.334 1.429 0.216 1.00 96.12 88 LYS A CA 1
ATOM 718 C C . LYS A 1 88 ? -15.969 1.801 1.657 1.00 96.12 88 LYS A C 1
ATOM 720 O O . LYS A 1 88 ? -16.860 1.999 2.479 1.00 96.12 88 LYS A O 1
ATOM 725 N N . LEU A 1 89 ? -14.678 1.964 1.951 1.00 94.00 89 LEU A N 1
ATOM 726 C CA . LEU A 1 89 ? -14.214 2.348 3.286 1.00 94.00 89 LEU A CA 1
ATOM 727 C C . LEU A 1 89 ? -14.702 3.742 3.691 1.00 94.00 89 LEU A C 1
ATOM 729 O O . LEU A 1 89 ? -14.945 3.984 4.872 1.00 94.00 89 LEU A O 1
ATOM 733 N N . THR A 1 90 ? -14.843 4.679 2.750 1.00 93.50 90 THR A N 1
ATOM 734 C CA . THR A 1 90 ? -15.385 6.009 3.058 1.00 93.50 90 THR A CA 1
ATOM 735 C C . THR A 1 90 ? -16.864 5.954 3.412 1.00 93.50 90 THR A C 1
ATOM 737 O O . THR A 1 90 ? -17.266 6.646 4.344 1.00 93.50 90 THR A O 1
ATOM 740 N N . VAL A 1 91 ? -17.652 5.112 2.736 1.00 97.12 91 VAL A N 1
ATOM 741 C CA . VAL A 1 91 ? -19.067 4.891 3.065 1.00 97.12 91 VAL A CA 1
ATOM 742 C C . VAL A 1 91 ? -19.191 4.232 4.437 1.00 97.12 91 VAL A C 1
ATOM 744 O O . VAL A 1 91 ? -19.871 4.781 5.299 1.00 97.12 91 VAL A O 1
ATOM 747 N N . GLU A 1 92 ? -18.452 3.149 4.695 1.00 96.62 92 GLU A N 1
ATOM 748 C CA . GLU A 1 92 ? -18.450 2.470 6.001 1.00 96.62 92 GLU A CA 1
ATOM 749 C C . GLU A 1 92 ? -18.040 3.424 7.137 1.00 96.62 92 GLU A C 1
ATOM 751 O O . GLU A 1 92 ? -18.694 3.488 8.175 1.00 96.62 92 GLU A O 1
ATOM 756 N N . ASN A 1 93 ? -17.007 4.250 6.937 1.00 90.25 93 ASN A N 1
ATOM 757 C CA . ASN A 1 93 ? -16.614 5.256 7.929 1.00 90.25 93 ASN A CA 1
ATOM 758 C C . ASN A 1 93 ? -17.683 6.334 8.150 1.00 90.25 93 ASN A C 1
ATOM 760 O O . ASN A 1 93 ? -17.805 6.854 9.258 1.00 90.25 93 ASN A O 1
ATOM 764 N N . GLN A 1 94 ? -18.426 6.724 7.114 1.00 96.31 94 GLN A N 1
ATOM 765 C CA . GLN A 1 94 ? -19.528 7.677 7.262 1.00 96.31 94 GLN A CA 1
ATOM 766 C C . GLN A 1 94 ? -20.706 7.058 8.018 1.00 96.31 94 GLN A C 1
ATOM 768 O O . GLN A 1 94 ? -21.314 7.740 8.841 1.00 96.31 94 GLN A O 1
ATOM 773 N N . GLU A 1 95 ? -21.016 5.789 7.767 1.00 97.06 95 GLU A N 1
ATOM 774 C CA . GLU A 1 95 ? -22.058 5.048 8.482 1.00 97.06 95 GLU A CA 1
ATOM 775 C C . GLU A 1 95 ? -21.704 4.882 9.960 1.00 97.06 95 GLU A C 1
ATOM 777 O O . GLU A 1 95 ? -22.490 5.280 10.816 1.00 97.06 95 GLU A O 1
ATOM 782 N N . LEU A 1 96 ? -20.483 4.433 10.262 1.00 96.06 96 LEU A N 1
ATOM 783 C CA . LEU A 1 96 ? -19.999 4.297 11.639 1.00 96.06 96 LEU A CA 1
ATOM 784 C C . LEU A 1 96 ? -19.991 5.633 12.390 1.00 96.06 96 LEU A C 1
ATOM 786 O O . LEU A 1 96 ? -20.325 5.680 13.571 1.00 96.06 96 LEU A O 1
ATOM 790 N N . LYS A 1 97 ? -19.645 6.740 11.721 1.00 96.56 97 LYS A N 1
ATOM 791 C CA . LYS A 1 97 ? -19.731 8.080 12.325 1.00 96.56 97 LYS A CA 1
ATOM 792 C C . LYS A 1 97 ? -21.166 8.458 12.676 1.00 96.56 97 LYS A C 1
ATOM 794 O O . LYS A 1 97 ? -21.397 8.932 13.782 1.00 96.56 97 LYS A O 1
ATOM 799 N N . LYS A 1 98 ? -22.120 8.218 11.772 1.00 97.25 98 LYS A N 1
ATOM 800 C CA . LYS A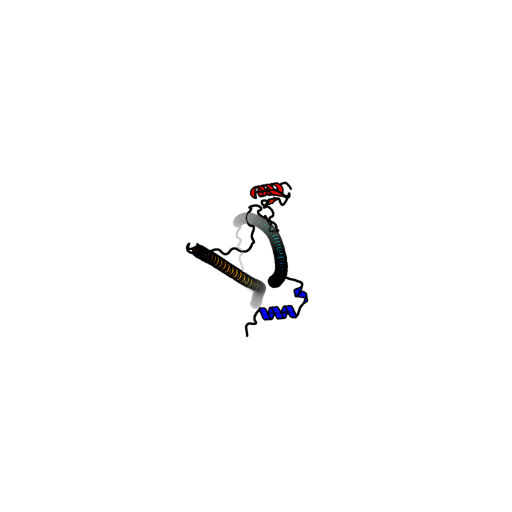 1 98 ? -23.544 8.478 12.034 1.00 97.25 98 LYS A CA 1
ATOM 801 C C . LYS A 1 98 ? -24.073 7.619 13.180 1.00 97.25 98 LYS A C 1
ATOM 803 O O . LYS A 1 98 ? -24.828 8.112 14.012 1.00 97.25 98 LYS A O 1
ATOM 808 N N . GLU A 1 99 ? -23.674 6.352 13.237 1.00 97.19 99 GLU A N 1
ATOM 809 C CA . GLU A 1 99 ? -24.056 5.446 14.321 1.00 97.19 99 GLU A CA 1
ATOM 810 C C . GLU A 1 99 ? -23.473 5.902 15.664 1.00 97.19 99 GLU A C 1
ATOM 812 O O . GLU A 1 99 ? -24.191 5.962 16.661 1.00 97.19 99 GLU A O 1
ATOM 817 N N . LEU A 1 100 ? -22.203 6.317 15.685 1.00 94.94 100 LEU A N 1
ATOM 818 C CA . LEU A 1 100 ? -21.566 6.865 16.880 1.00 94.94 100 LEU A CA 1
ATOM 819 C C . LEU A 1 100 ? -22.254 8.153 17.355 1.00 94.94 100 LEU A C 1
ATOM 821 O O . LEU A 1 100 ? -22.534 8.284 18.542 1.00 94.94 100 LEU A O 1
ATOM 825 N N . GLU A 1 101 ? -22.559 9.081 16.445 1.00 96.44 101 GLU A N 1
ATOM 826 C CA . GLU A 1 101 ? -23.301 10.310 16.754 1.00 96.44 101 GLU A CA 1
ATOM 827 C C . GLU A 1 101 ? -24.691 9.999 17.330 1.00 96.44 101 GLU A C 1
ATOM 829 O O . GLU A 1 101 ? -25.080 10.576 18.345 1.00 96.44 101 GLU A O 1
ATOM 834 N N . SER A 1 102 ? -25.412 9.038 16.744 1.00 96.50 102 SER A N 1
ATOM 835 C CA . SER A 1 102 ? -26.708 8.580 17.256 1.00 96.50 102 SER A CA 1
ATOM 836 C C . SER A 1 102 ? -26.592 7.969 18.656 1.00 96.50 102 SER A C 1
ATOM 838 O O . SER A 1 102 ? -27.409 8.265 19.527 1.00 96.50 102 SER A O 1
ATOM 840 N N . ASN A 1 103 ? -25.580 7.136 18.899 1.00 95.88 103 ASN A N 1
ATOM 841 C CA . ASN A 1 103 ? -25.365 6.502 20.201 1.00 95.88 103 ASN A CA 1
ATOM 842 C C . ASN A 1 103 ? -24.982 7.524 21.280 1.00 95.88 103 ASN A C 1
ATOM 844 O O . ASN A 1 103 ? -25.452 7.421 22.411 1.00 95.88 103 ASN A O 1
ATOM 848 N N . LEU A 1 104 ? -24.169 8.528 20.937 1.00 95.44 104 LEU A N 1
ATOM 849 C CA . LEU A 1 104 ? -23.836 9.630 21.843 1.00 95.44 104 LEU A CA 1
ATOM 850 C C . LEU A 1 104 ? -25.075 10.451 22.209 1.00 95.44 104 LEU A C 1
ATOM 852 O O . LEU A 1 104 ? -25.263 10.785 23.376 1.00 95.44 104 LEU A O 1
ATOM 856 N N . GLU A 1 105 ? -25.942 10.735 21.237 1.00 96.81 105 GLU A N 1
ATOM 857 C CA . GLU A 1 105 ? -27.196 11.445 21.488 1.00 96.81 105 GLU A CA 1
ATOM 858 C C . GLU A 1 105 ? -28.139 10.629 22.386 1.00 96.81 105 GLU A C 1
ATOM 860 O O . GLU A 1 105 ? -28.697 11.160 23.344 1.00 96.81 105 GLU A O 1
ATOM 865 N N . GLN A 1 106 ? -28.271 9.322 22.140 1.00 96.31 106 GLN A N 1
ATOM 866 C CA . GLN A 1 106 ? -29.055 8.430 23.001 1.00 96.31 106 GLN A CA 1
ATOM 867 C C . GLN A 1 106 ? -28.499 8.362 24.428 1.00 96.31 106 GLN A C 1
ATOM 869 O O . GLN A 1 106 ? -29.270 8.414 25.386 1.00 96.31 106 GLN A O 1
ATOM 874 N N . MET A 1 107 ? -27.175 8.283 24.580 1.00 94.62 107 MET A N 1
ATOM 875 C CA . MET A 1 107 ? -26.513 8.281 25.885 1.00 94.62 107 MET A CA 1
ATOM 876 C C . MET A 1 107 ? -26.784 9.585 26.637 1.00 94.62 107 MET A C 1
ATOM 878 O O . MET A 1 107 ? -27.210 9.536 27.788 1.00 94.62 107 MET A O 1
ATOM 882 N N . ARG A 1 108 ? -26.651 10.735 25.965 1.00 97.12 108 ARG A N 1
ATOM 883 C CA . ARG A 1 108 ? -26.970 12.048 26.539 1.00 97.12 108 ARG A CA 1
ATOM 884 C C . ARG A 1 108 ? -28.421 12.124 27.014 1.00 97.12 108 ARG A C 1
ATOM 886 O O . ARG A 1 108 ? -28.677 12.554 28.133 1.00 97.12 108 ARG A O 1
ATOM 893 N N . LEU A 1 109 ? -29.373 11.682 26.191 1.00 96.75 109 LEU A N 1
ATOM 894 C CA . LEU A 1 109 ? -30.792 11.668 26.564 1.00 96.75 109 LEU A CA 1
ATOM 895 C C . LEU A 1 109 ? -31.061 10.750 27.767 1.00 96.75 109 LEU A C 1
ATOM 897 O O . LEU A 1 109 ? -31.862 11.097 28.635 1.00 96.75 109 LEU A O 1
ATOM 901 N N . SER A 1 110 ? -30.378 9.603 27.847 1.00 96.06 110 SER A N 1
ATOM 902 C CA . SER A 1 110 ? -30.463 8.694 28.996 1.00 96.06 110 SER A CA 1
ATOM 903 C C . SER A 1 110 ? -29.894 9.327 30.266 1.00 96.06 110 SER A C 1
ATOM 905 O O . SER A 1 110 ? -30.506 9.222 31.326 1.00 96.06 110 SER A O 1
ATOM 907 N N . GLU A 1 111 ? -28.750 10.008 30.174 1.00 96.12 111 GLU A N 1
ATOM 908 C CA . GLU A 1 111 ? -28.142 10.741 31.289 1.00 96.12 111 GLU A CA 1
ATOM 909 C C . GLU A 1 111 ? -29.056 11.868 31.786 1.00 96.12 111 GLU A C 1
ATOM 911 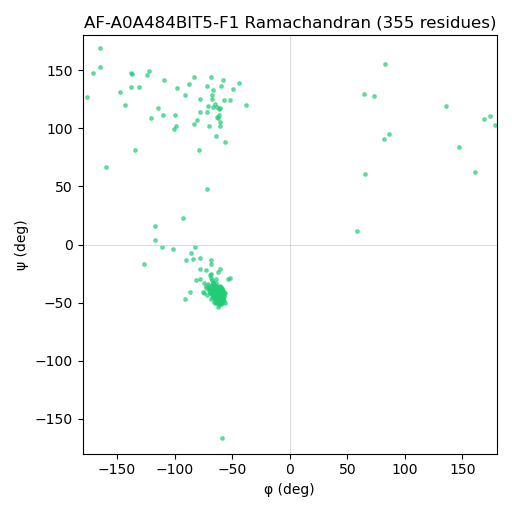O O . GLU A 1 111 ? -29.270 12.000 32.990 1.00 96.12 111 GLU A O 1
ATOM 916 N N . GLU A 1 112 ? -29.657 12.641 30.876 1.00 96.94 112 GLU A N 1
ATOM 917 C CA . GLU A 1 112 ? -30.630 13.683 31.221 1.00 96.94 112 GLU A CA 1
ATOM 918 C C . GLU A 1 112 ? -31.876 13.107 31.910 1.00 96.94 112 GLU A C 1
ATOM 920 O O . GLU A 1 112 ? -32.380 13.697 32.872 1.00 96.94 112 GLU A O 1
ATOM 925 N N . MET A 1 113 ? -32.368 11.951 31.452 1.00 95.44 113 MET A N 1
ATOM 926 C CA . MET A 1 113 ? -33.471 11.244 32.105 1.00 95.44 113 MET A CA 1
ATOM 927 C C . MET A 1 113 ? -33.095 10.792 33.515 1.00 95.44 113 MET A C 1
ATOM 929 O O . MET A 1 113 ? -33.814 11.110 34.460 1.00 95.44 113 MET A O 1
ATOM 933 N N . HIS A 1 114 ? -31.955 10.120 33.678 1.00 96.12 114 HIS A N 1
ATOM 934 C CA . HIS A 1 114 ? -31.490 9.664 34.988 1.00 96.12 114 HIS A CA 1
ATOM 935 C C . HIS A 1 114 ? -31.241 10.822 35.952 1.00 96.12 114 HIS A C 1
ATOM 937 O O . HIS A 1 114 ? -31.549 10.715 37.139 1.00 96.12 114 HIS A O 1
ATOM 943 N N . GLN A 1 115 ? -30.725 11.947 35.457 1.00 96.62 115 GLN A N 1
ATOM 944 C CA . GLN A 1 115 ? -30.532 13.139 36.270 1.00 96.62 115 GLN A CA 1
ATOM 945 C C . GLN A 1 115 ? -31.874 13.703 36.757 1.00 96.62 115 GLN A C 1
ATOM 947 O O . GLN A 1 115 ? -32.006 13.993 37.946 1.00 96.62 115 GLN A O 1
ATOM 952 N N . LYS A 1 116 ? -32.887 13.792 35.881 1.00 97.38 116 LYS A N 1
ATOM 953 C CA . LYS A 1 116 ? -34.246 14.200 36.274 1.00 97.38 116 LYS A CA 1
ATOM 954 C C . LYS A 1 116 ? -34.859 13.250 37.297 1.00 97.38 116 LYS A C 1
ATOM 956 O O . LYS A 1 116 ? -35.338 13.716 38.324 1.00 97.38 116 LYS A O 1
ATOM 961 N N . GLU A 1 117 ? -34.791 11.941 37.061 1.00 96.56 117 GLU A N 1
ATOM 962 C CA . GLU A 1 117 ? -35.282 10.926 38.004 1.00 96.56 117 GLU A CA 1
ATOM 963 C C . GLU A 1 117 ? -34.598 11.065 39.372 1.00 96.56 117 GLU A C 1
ATOM 965 O O . GLU A 1 117 ? -35.246 11.027 40.419 1.00 96.56 117 GLU A O 1
ATOM 970 N N . HIS A 1 118 ? -33.283 11.287 39.385 1.00 96.50 118 HIS A N 1
ATOM 971 C CA . HIS A 1 118 ? -32.525 11.489 40.614 1.00 96.50 118 HIS A CA 1
ATOM 972 C C . HIS A 1 118 ? -32.913 12.796 41.330 1.00 96.50 118 HIS A C 1
ATOM 974 O O . HIS A 1 118 ? -32.926 12.848 42.566 1.00 96.50 118 HIS A O 1
ATOM 980 N N . ASP A 1 119 ? -33.203 13.869 40.597 1.00 97.12 119 ASP A N 1
ATOM 981 C CA . ASP A 1 119 ? -33.652 15.144 41.165 1.00 97.12 119 ASP A CA 1
ATOM 982 C C . ASP A 1 119 ? -35.068 15.040 41.750 1.00 97.12 119 ASP A C 1
ATOM 984 O O . ASP A 1 119 ? -35.293 15.483 42.879 1.00 97.12 119 ASP A O 1
ATOM 988 N N . GLU A 1 120 ? -35.983 14.356 41.063 1.00 97.12 120 GLU A N 1
ATOM 989 C CA . GLU A 1 120 ? -37.332 14.053 41.557 1.00 97.12 120 GLU A CA 1
ATOM 990 C C . GLU A 1 120 ? -37.296 13.182 42.821 1.00 97.12 120 GLU A C 1
ATOM 992 O O . GLU A 1 120 ? -37.982 13.473 43.806 1.00 97.12 120 GLU A O 1
ATOM 997 N N . LEU A 1 121 ? -36.446 12.147 42.845 1.00 96.75 121 LEU A N 1
ATOM 998 C CA . LEU A 1 121 ? -36.237 11.317 44.033 1.00 96.75 121 LEU A CA 1
ATOM 999 C C . LEU A 1 121 ? -35.667 12.132 45.199 1.00 96.75 121 LEU A C 1
ATOM 1001 O O . LEU A 1 121 ? -36.141 11.991 46.329 1.00 96.75 121 LEU A O 1
ATOM 1005 N N . ARG A 1 122 ? -34.690 13.016 44.947 1.00 97.12 122 ARG A N 1
ATOM 1006 C CA . ARG A 1 122 ? -34.143 13.921 45.974 1.00 97.12 122 ARG A CA 1
ATOM 1007 C C . ARG A 1 122 ? -35.215 14.845 46.541 1.00 97.12 122 ARG A C 1
ATOM 1009 O O . ARG A 1 122 ? -35.292 14.993 47.763 1.00 97.12 122 ARG A O 1
ATOM 1016 N N . GLN A 1 123 ? -36.049 15.428 45.684 1.00 97.00 123 GLN A N 1
ATOM 1017 C CA . GLN A 1 123 ? -37.164 16.269 46.107 1.00 97.00 123 GLN A CA 1
ATOM 1018 C C . GLN A 1 123 ? -38.164 15.475 46.964 1.00 97.00 123 GLN A C 1
ATOM 1020 O O . GLN A 1 123 ? -38.450 15.879 48.091 1.00 97.00 123 GLN A O 1
ATOM 1025 N N . CYS A 1 124 ? -38.610 14.303 46.502 1.00 97.25 124 CYS A N 1
ATOM 1026 C CA . CYS A 1 124 ? -39.515 13.425 47.251 1.00 97.25 124 CYS A CA 1
ATOM 1027 C C . CYS A 1 124 ? -38.964 13.036 48.633 1.00 97.25 124 CYS A C 1
ATOM 1029 O O . CYS A 1 124 ? -39.705 12.991 49.618 1.00 97.25 124 CYS A O 1
ATOM 1031 N N . VAL A 1 125 ? -37.666 12.729 48.723 1.00 96.19 125 VAL A N 1
ATOM 1032 C CA . VAL A 1 125 ? -37.009 12.407 49.998 1.00 96.19 125 VAL A CA 1
ATOM 1033 C C . VAL A 1 125 ? -36.986 13.627 50.919 1.00 96.19 125 VAL A C 1
ATOM 1035 O O . VAL A 1 125 ? -37.286 13.486 52.104 1.00 96.19 125 VAL A O 1
ATOM 1038 N N . SER A 1 126 ? -36.684 14.819 50.396 1.00 96.44 126 SER A N 1
ATOM 1039 C CA . SER A 1 126 ? -36.694 16.064 51.174 1.00 96.44 126 SER A CA 1
ATOM 1040 C C . SER A 1 126 ? -38.086 16.383 51.729 1.00 96.44 126 SER A C 1
ATOM 1042 O O . SER A 1 126 ? -38.222 16.648 52.925 1.00 96.44 126 SER A O 1
ATOM 1044 N N . GLU A 1 127 ? -39.130 16.263 50.904 1.00 96.62 127 GLU A N 1
ATOM 1045 C CA . GLU A 1 127 ? -40.526 16.463 51.310 1.00 96.62 127 GLU A CA 1
ATOM 1046 C C . GLU A 1 127 ? -40.942 15.475 52.411 1.00 96.62 127 GLU A C 1
ATOM 1048 O O . GLU A 1 127 ? -41.462 15.881 53.455 1.00 96.62 127 GLU A O 1
ATOM 1053 N N . LYS A 1 128 ? -40.640 14.179 52.238 1.00 96.62 128 LYS A N 1
ATOM 1054 C CA . LYS A 1 128 ? -40.903 13.153 53.263 1.00 96.62 128 LYS A CA 1
ATOM 1055 C C . LYS A 1 128 ? -40.116 13.405 54.548 1.00 96.62 128 LYS A C 1
ATOM 1057 O O . LYS A 1 128 ? -40.669 13.256 55.633 1.00 96.62 128 LYS A O 1
ATOM 1062 N N . SER A 1 129 ? -38.851 13.811 54.447 1.00 96.44 129 SER A N 1
ATOM 1063 C CA . SER A 1 129 ? -38.022 14.145 55.609 1.00 96.44 129 SER A CA 1
ATOM 1064 C C . SER A 1 129 ? -38.573 15.351 56.373 1.00 96.44 129 SER A C 1
ATOM 1066 O O . SER A 1 129 ? -38.569 15.344 57.603 1.00 96.44 129 SER A O 1
ATOM 1068 N N . SER A 1 130 ? -39.072 16.373 55.670 1.00 96.25 130 SER A N 1
ATOM 1069 C CA . SER A 1 130 ? -39.725 17.533 56.287 1.00 96.25 130 SER A CA 1
ATOM 1070 C C . SER A 1 130 ? -41.010 17.130 57.013 1.00 96.25 130 SER A C 1
ATOM 1072 O O . SER A 1 130 ? -41.212 17.524 58.162 1.00 96.25 130 SER A O 1
ATOM 1074 N N . LEU A 1 131 ? -41.837 16.276 56.399 1.00 96.81 131 LEU A N 1
ATOM 1075 C CA . LEU A 1 131 ? -43.040 15.741 57.036 1.00 96.81 131 LEU A CA 1
ATOM 1076 C C . LEU A 1 131 ? -42.708 14.945 58.307 1.00 96.81 131 LEU A C 1
ATOM 1078 O O . LEU A 1 131 ? -43.336 15.169 59.338 1.00 96.81 131 LEU A O 1
ATOM 1082 N N . ILE A 1 132 ? -41.698 14.068 58.258 1.00 95.81 132 ILE A N 1
ATOM 1083 C CA . ILE A 1 132 ? -41.231 13.303 59.426 1.00 95.81 132 ILE A CA 1
ATOM 1084 C C . ILE A 1 132 ? -40.756 14.249 60.531 1.00 95.81 132 ILE A C 1
ATOM 1086 O O . ILE A 1 132 ? -41.126 14.062 61.687 1.00 95.81 132 ILE A O 1
ATOM 1090 N N . SER A 1 133 ? -39.983 15.282 60.187 1.00 95.38 133 SER A N 1
ATOM 1091 C CA . SER A 1 133 ? -39.530 16.293 61.147 1.00 95.38 133 SER A CA 1
ATOM 1092 C C . SER A 1 133 ? -40.704 17.026 61.806 1.00 95.38 133 SER A C 1
ATOM 1094 O O . SER A 1 133 ? -40.703 17.205 63.021 1.00 95.38 133 SER A O 1
ATOM 1096 N N . ASN A 1 134 ? -41.720 17.421 61.034 1.00 95.00 134 ASN A N 1
ATOM 1097 C CA . ASN A 1 134 ? -42.926 18.063 61.565 1.00 95.00 134 ASN A CA 1
ATOM 1098 C C . ASN A 1 134 ? -43.712 17.121 62.491 1.00 95.00 134 ASN A C 1
ATOM 1100 O O . ASN A 1 134 ? -44.076 17.515 63.598 1.00 95.00 134 ASN A O 1
ATOM 1104 N N . MET A 1 135 ? -43.920 15.866 62.077 1.00 95.38 135 MET A N 1
ATOM 1105 C CA . MET A 1 135 ? -44.582 14.851 62.902 1.00 95.38 135 MET A CA 1
ATOM 1106 C C . MET A 1 135 ? -43.806 14.562 64.192 1.00 95.38 135 MET A C 1
ATOM 1108 O O . MET A 1 135 ? -44.417 14.377 65.239 1.00 95.38 135 MET A O 1
ATOM 1112 N N . ALA A 1 136 ? -42.471 14.549 64.147 1.00 94.81 136 ALA A N 1
ATOM 1113 C CA . ALA A 1 136 ? -41.632 14.333 65.324 1.00 94.81 136 ALA A CA 1
ATOM 1114 C C . ALA A 1 136 ? -41.814 15.445 66.370 1.00 94.81 136 ALA A C 1
ATOM 1116 O O . ALA A 1 136 ? -41.999 15.146 67.548 1.00 94.81 136 ALA A O 1
ATOM 1117 N N . VAL A 1 137 ? -41.844 16.712 65.938 1.00 94.62 137 VAL A N 1
ATOM 1118 C CA . VAL A 1 137 ? -42.111 17.860 66.825 1.00 94.62 137 VAL A CA 1
ATOM 1119 C C . VAL A 1 137 ? -43.509 17.769 67.444 1.00 94.62 137 VAL A C 1
ATOM 1121 O O . VAL A 1 137 ? -43.698 18.068 68.624 1.00 94.62 137 VAL A O 1
ATOM 1124 N N . GLU A 1 138 ? -44.507 17.343 66.672 1.00 93.06 138 GLU A N 1
ATOM 1125 C CA . GLU A 1 138 ? -45.873 17.187 67.174 1.00 93.06 138 GLU A CA 1
ATOM 1126 C C . GLU A 1 138 ? -45.997 16.033 68.182 1.00 93.06 138 GLU A C 1
ATOM 1128 O O . GLU A 1 138 ? -46.643 16.194 69.219 1.00 93.06 138 GLU A O 1
ATOM 1133 N N . ILE A 1 139 ? -45.308 14.910 67.942 1.00 90.75 139 ILE A N 1
ATOM 1134 C CA . ILE A 1 139 ? -45.186 13.806 68.906 1.00 90.75 139 ILE A CA 1
ATOM 1135 C C . ILE A 1 139 ? -44.539 14.299 70.202 1.00 90.75 139 ILE A C 1
ATOM 1137 O O . ILE A 1 139 ? -45.065 14.024 71.278 1.00 90.75 139 ILE A O 1
ATOM 1141 N N . GLU A 1 140 ? -43.443 15.053 70.121 1.00 91.44 140 GLU A N 1
ATOM 1142 C CA . GLU A 1 140 ? -42.757 15.590 71.299 1.00 91.44 140 GLU A CA 1
ATOM 1143 C C . GLU A 1 140 ? -43.671 16.529 72.102 1.00 91.44 140 GLU A C 1
ATOM 1145 O O . GLU A 1 140 ? -43.763 16.429 73.327 1.00 91.44 140 GLU A O 1
ATOM 1150 N N . LYS A 1 141 ? -44.443 17.381 71.418 1.00 90.44 141 LYS A N 1
ATOM 1151 C CA . LYS A 1 141 ? -45.441 18.255 72.046 1.00 90.44 141 LYS A CA 1
ATOM 1152 C C . LYS A 1 141 ? -46.550 17.462 72.748 1.00 90.44 141 LYS A C 1
ATOM 1154 O O . LYS A 1 141 ? -46.928 17.806 73.868 1.00 90.44 141 LYS A O 1
ATOM 1159 N N . LEU A 1 142 ? -47.069 16.407 72.117 1.00 87.75 14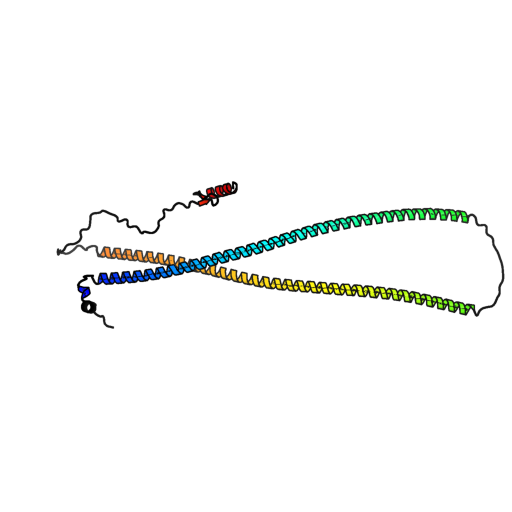2 LEU A N 1
ATOM 1160 C CA . LEU A 1 142 ? -48.090 15.532 72.708 1.00 87.75 142 LEU A CA 1
ATOM 1161 C C . LEU A 1 142 ? -47.545 14.741 73.906 1.00 87.75 142 LEU A C 1
ATOM 1163 O O . LEU A 1 142 ? -48.231 14.604 74.919 1.00 87.75 142 LEU A O 1
ATOM 1167 N N . GLN A 1 143 ? -46.301 14.267 73.832 1.00 84.38 143 GLN A N 1
ATOM 1168 C CA . GLN A 1 143 ? -45.621 13.600 74.944 1.00 84.38 143 GLN A CA 1
ATOM 1169 C C . GLN A 1 143 ? -45.406 14.549 76.126 1.00 84.38 143 GLN A C 1
ATOM 1171 O O . GLN A 1 143 ? -45.679 14.173 77.266 1.00 84.38 143 GLN A O 1
ATOM 1176 N N . GLN A 1 144 ? -44.990 15.794 75.872 1.00 82.75 144 GLN A N 1
ATOM 1177 C CA . GLN A 1 144 ? -44.903 16.819 76.911 1.00 82.75 144 GLN A CA 1
ATOM 1178 C C . GLN A 1 144 ? -46.270 17.054 77.560 1.00 82.75 144 GLN A C 1
ATOM 1180 O O . GLN A 1 144 ? -46.346 17.090 78.782 1.00 82.75 144 GLN A O 1
ATOM 1185 N N . GLN A 1 145 ? -47.360 17.138 76.793 1.00 79.00 145 GLN A N 1
ATOM 1186 C CA . GLN A 1 145 ? -48.712 17.275 77.354 1.00 79.00 145 GLN A CA 1
ATOM 1187 C C . GLN A 1 145 ? -49.129 16.072 78.219 1.00 79.00 145 GLN A C 1
ATOM 1189 O O . GLN A 1 145 ? -49.691 16.280 79.292 1.00 79.00 145 GLN A O 1
ATOM 1194 N N . GLN A 1 146 ? -48.809 14.835 77.817 1.00 71.62 146 GLN A N 1
ATOM 1195 C CA . GLN A 1 146 ? -49.058 13.638 78.639 1.00 71.62 146 GLN A CA 1
ATOM 1196 C C . GLN A 1 146 ? -48.210 13.586 79.919 1.00 71.62 146 GLN A C 1
ATOM 1198 O O . GLN A 1 146 ? -48.691 13.131 80.952 1.00 71.62 146 GLN A O 1
ATOM 1203 N N . LEU A 1 147 ? -46.960 14.056 79.896 1.00 63.19 147 LEU A N 1
ATOM 1204 C CA . LEU A 1 147 ? -46.104 14.109 81.091 1.00 63.19 147 LEU A CA 1
ATOM 1205 C C . LEU A 1 147 ? -46.674 15.018 82.194 1.00 63.19 147 LEU A C 1
ATOM 1207 O O . LEU A 1 147 ? -46.383 14.803 83.366 1.00 63.19 147 LEU A O 1
ATOM 1211 N N . HIS A 1 148 ? -47.527 15.985 81.843 1.00 57.91 148 HIS A N 1
ATOM 1212 C CA . HIS A 1 148 ? -48.222 16.837 82.812 1.00 57.91 148 HIS A CA 1
ATOM 1213 C C . HIS A 1 148 ? -49.491 16.184 83.405 1.00 57.91 148 HIS A C 1
ATOM 1215 O O . HIS A 1 148 ? -50.126 16.797 84.260 1.00 57.91 148 HIS A O 1
ATOM 1221 N N . SER A 1 149 ? -49.876 14.966 82.986 1.00 54.66 149 SER A N 1
ATOM 1222 C CA . SER A 1 149 ? -51.138 14.313 83.382 1.00 54.66 149 SER A CA 1
ATOM 1223 C C . SER A 1 149 ? -50.999 12.998 84.168 1.00 54.66 149 SER A C 1
ATOM 1225 O O . SER A 1 149 ? -51.980 12.264 84.265 1.00 54.66 149 SER A O 1
ATOM 1227 N N . TYR A 1 150 ? -49.832 12.667 84.730 1.00 51.59 150 TYR A N 1
ATOM 1228 C CA . TYR A 1 150 ? -49.668 11.450 85.544 1.00 51.59 150 TYR A CA 1
ATOM 1229 C C . TYR A 1 150 ? -49.725 11.741 87.054 1.00 51.59 150 TYR A C 1
ATOM 1231 O O . TYR A 1 150 ? -48.808 12.331 87.623 1.00 51.59 150 TYR A O 1
ATOM 1239 N N . GLU A 1 151 ? -50.799 11.274 87.701 1.00 38.78 151 GLU A N 1
ATOM 1240 C CA . GLU A 1 151 ? -50.932 11.125 89.155 1.00 38.78 151 GLU A CA 1
ATOM 1241 C C . GLU A 1 151 ? -50.469 9.710 89.559 1.00 38.78 151 GLU A C 1
ATOM 1243 O O . GLU A 1 151 ? -50.853 8.710 88.953 1.00 38.78 151 GLU A O 1
ATOM 1248 N N . TYR A 1 152 ? -49.570 9.644 90.542 1.00 40.84 152 TYR A N 1
ATOM 1249 C CA . TYR A 1 152 ? -48.862 8.443 90.992 1.00 40.84 152 TYR A CA 1
ATOM 1250 C C . TYR A 1 152 ? -49.751 7.558 91.881 1.00 40.84 152 TYR A C 1
ATOM 1252 O O . TYR A 1 152 ? -50.236 8.018 92.913 1.00 40.84 152 TYR A O 1
ATOM 1260 N N . VAL A 1 153 ? -49.900 6.275 91.528 1.00 42.94 153 VAL A N 1
ATOM 1261 C CA . VAL A 1 153 ? -50.518 5.245 92.383 1.00 42.94 153 VAL A CA 1
ATOM 1262 C C . VAL A 1 153 ? -49.454 4.204 92.752 1.00 42.94 153 VAL A C 1
ATOM 1264 O O . VAL A 1 153 ? -48.925 3.550 91.850 1.00 42.94 153 VAL A O 1
ATOM 1267 N N . PRO A 1 154 ? -49.122 4.033 94.044 1.00 48.06 154 PRO A N 1
ATOM 1268 C CA . PRO A 1 154 ? -48.321 2.914 94.516 1.00 48.06 154 PRO A CA 1
ATOM 1269 C C . PRO A 1 154 ? -49.232 1.726 94.842 1.00 48.06 154 PRO A C 1
ATOM 1271 O O . PRO A 1 154 ? -50.278 1.909 95.464 1.00 48.06 154 PRO A O 1
ATOM 1274 N N . ASP A 1 155 ? -48.817 0.517 94.472 1.00 33.12 155 ASP A N 1
ATOM 1275 C CA . ASP A 1 155 ? -49.408 -0.703 95.021 1.00 33.12 155 ASP A CA 1
ATOM 12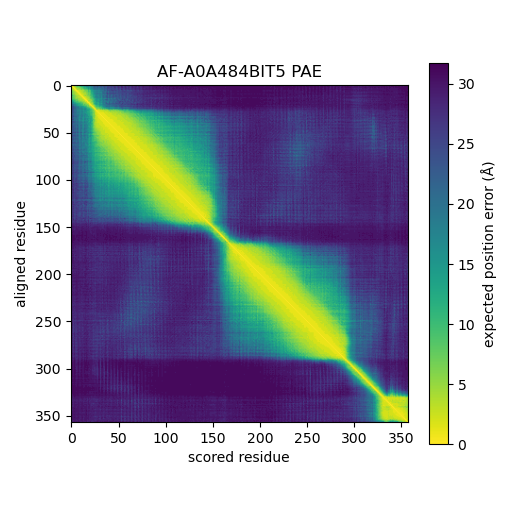76 C C . ASP A 1 155 ? -48.307 -1.650 95.499 1.00 33.12 155 ASP A C 1
ATOM 1278 O O . ASP A 1 155 ? -47.255 -1.798 94.868 1.00 33.12 155 ASP A O 1
ATOM 1282 N N . ASP A 1 156 ? -48.553 -2.197 96.679 1.00 35.19 156 ASP A N 1
ATOM 1283 C CA . ASP A 1 156 ? -47.596 -2.777 97.608 1.00 35.19 156 ASP A CA 1
ATOM 1284 C C . ASP A 1 156 ? -47.975 -4.237 97.899 1.00 35.19 156 ASP A C 1
ATOM 1286 O O . ASP A 1 156 ? -49.149 -4.602 97.954 1.00 35.19 156 ASP A O 1
ATOM 1290 N N . GLY A 1 157 ? -46.964 -5.064 98.169 1.00 36.22 157 GLY A N 1
ATOM 1291 C CA . GLY A 1 157 ? -47.116 -6.416 98.721 1.00 36.22 157 GLY A CA 1
ATOM 1292 C C . GLY A 1 157 ? -47.429 -7.542 97.714 1.00 36.22 157 GLY A C 1
ATOM 1293 O O . GLY A 1 157 ? -47.994 -7.345 96.653 1.00 36.22 157 GLY A O 1
ATOM 1294 N N . SER A 1 158 ? -47.120 -8.815 97.968 1.00 34.12 158 SER A N 1
ATOM 1295 C CA . SER A 1 158 ? -46.454 -9.467 99.094 1.00 34.12 158 SER A CA 1
ATOM 1296 C C . SER A 1 158 ? -46.178 -10.946 98.726 1.00 34.12 158 SER A C 1
ATOM 1298 O O . SER A 1 158 ? -46.958 -11.559 98.008 1.00 34.12 158 SER A O 1
ATOM 1300 N N . VAL A 1 159 ? -45.074 -11.485 99.263 1.00 38.28 159 VAL A N 1
ATOM 1301 C CA . VAL A 1 159 ? -44.822 -12.872 99.734 1.00 38.28 159 VAL A CA 1
ATOM 1302 C C . VAL A 1 159 ? -44.836 -14.075 98.745 1.00 38.28 159 VAL A C 1
ATOM 1304 O O . VAL A 1 159 ? -45.753 -14.334 97.980 1.00 38.28 159 VAL A O 1
ATOM 1307 N N . THR A 1 160 ? -43.741 -14.840 98.870 1.00 46.09 160 THR A N 1
ATOM 1308 C CA . THR A 1 160 ? -43.320 -16.170 98.356 1.00 46.09 160 THR A CA 1
ATOM 1309 C C . THR A 1 160 ? -44.267 -17.329 98.774 1.00 46.09 160 THR A C 1
ATOM 1311 O O . THR A 1 160 ? -45.315 -17.027 99.335 1.00 46.09 160 THR A O 1
ATOM 1314 N N . PRO A 1 161 ? -43.977 -18.660 98.663 1.00 56.81 161 PRO A N 1
ATOM 1315 C CA . PRO A 1 161 ? -42.940 -19.469 97.966 1.00 56.81 161 PRO A CA 1
ATOM 1316 C C . PRO A 1 161 ? -43.496 -20.747 97.254 1.00 56.81 161 PRO A C 1
ATOM 1318 O O . PRO A 1 161 ? -44.314 -21.438 97.844 1.00 56.81 161 PRO A O 1
ATOM 1321 N N . VAL A 1 162 ? -42.973 -21.234 96.110 1.00 37.09 162 VAL A N 1
ATOM 1322 C CA . VAL A 1 162 ? -43.139 -22.676 95.748 1.00 37.09 162 VAL A CA 1
ATOM 1323 C C . VAL A 1 162 ? -41.943 -23.245 94.968 1.00 37.09 162 VAL A C 1
ATOM 1325 O O . VAL A 1 162 ? -41.443 -22.696 93.994 1.00 37.09 162 VAL A O 1
ATOM 1328 N N . LYS A 1 163 ? -41.501 -24.404 95.451 1.00 49.09 163 LYS A N 1
ATOM 1329 C CA . LYS A 1 163 ? -40.390 -25.268 95.046 1.00 49.09 163 LYS A CA 1
ATOM 1330 C C . LYS A 1 163 ? -40.671 -25.984 93.709 1.00 49.09 163 LYS A C 1
ATOM 1332 O O . LYS A 1 163 ? -41.575 -26.807 93.661 1.00 49.09 163 LYS A O 1
ATOM 1337 N N . CYS A 1 164 ? -39.851 -25.762 92.673 1.00 39.38 164 CYS A N 1
ATOM 1338 C CA . CYS A 1 164 ? -39.676 -26.690 91.535 1.00 39.38 164 CYS A CA 1
ATOM 1339 C C . CYS A 1 164 ? -38.343 -26.434 90.789 1.00 39.38 164 CYS A C 1
ATOM 1341 O O . CYS A 1 164 ? -38.312 -25.978 89.652 1.00 39.38 164 CYS A O 1
ATOM 1343 N N . LEU A 1 165 ? -37.205 -26.685 91.442 1.00 48.34 165 LEU A N 1
ATOM 1344 C CA . LEU A 1 165 ? -35.872 -26.308 90.931 1.00 48.34 165 LEU A CA 1
ATOM 1345 C C . LEU A 1 165 ? -35.152 -27.394 90.104 1.00 48.34 165 LEU A C 1
ATOM 1347 O O . LEU A 1 165 ? -33.936 -27.365 90.009 1.00 48.34 165 LEU A O 1
ATOM 1351 N N . LYS A 1 166 ? -35.848 -28.374 89.508 1.00 52.19 166 LYS A N 1
ATOM 1352 C CA . LYS A 1 166 ? -35.165 -29.403 88.681 1.00 52.19 166 LYS A CA 1
ATOM 1353 C C . LYS A 1 166 ? -35.701 -29.599 87.258 1.00 52.19 166 LYS A C 1
ATOM 1355 O O . LYS A 1 166 ? -34.960 -30.118 86.433 1.00 52.19 166 LYS A O 1
ATOM 1360 N N . SER A 1 167 ? -36.911 -29.128 86.936 1.00 53.47 167 SER A N 1
ATOM 1361 C CA . SER A 1 167 ? -37.446 -29.169 85.558 1.00 53.47 167 SER A CA 1
ATOM 1362 C C . SER A 1 167 ? -37.027 -27.945 84.732 1.00 53.47 167 SER A C 1
ATOM 1364 O O . SER A 1 167 ? -36.614 -28.080 83.587 1.00 53.47 167 SER A O 1
ATOM 1366 N N . GLY A 1 168 ? -37.037 -26.748 85.333 1.00 60.31 168 GLY A N 1
ATOM 1367 C CA . GLY A 1 168 ? -36.695 -25.504 84.631 1.00 60.31 168 GLY A CA 1
ATOM 1368 C C . GLY A 1 168 ? -35.227 -25.402 84.205 1.00 60.31 168 GLY A C 1
ATOM 1369 O O . GLY A 1 168 ? -34.930 -24.810 83.177 1.00 60.31 168 GLY A O 1
ATOM 1370 N N . GLU A 1 169 ? -34.295 -26.016 84.942 1.00 66.19 169 GLU A N 1
ATOM 1371 C CA . GLU A 1 169 ? -32.873 -26.035 84.560 1.00 66.19 169 GLU A CA 1
ATOM 1372 C C . GLU A 1 169 ? -32.602 -26.928 83.342 1.00 66.19 169 GLU A C 1
ATOM 1374 O O . GLU A 1 169 ? -31.727 -26.612 82.534 1.00 66.19 169 GLU A O 1
ATOM 1379 N N . GLN A 1 170 ? -33.341 -28.035 83.202 1.00 67.56 170 GLN A N 1
ATOM 1380 C CA . GLN A 1 170 ? -33.271 -28.889 82.016 1.00 67.56 170 GLN A CA 1
ATOM 1381 C C . GLN A 1 170 ? -33.933 -28.205 80.817 1.00 67.56 170 GLN A C 1
ATOM 1383 O O . GLN A 1 170 ? -33.318 -28.156 79.757 1.00 67.56 170 GLN A O 1
ATOM 1388 N N . ASP A 1 171 ? -35.099 -27.579 80.995 1.00 76.44 171 ASP A N 1
ATOM 1389 C CA . ASP A 1 171 ? -35.758 -26.808 79.930 1.00 76.44 171 ASP A CA 1
ATOM 1390 C C . ASP A 1 171 ? -34.932 -25.599 79.473 1.00 76.44 171 ASP A C 1
ATOM 1392 O O . ASP A 1 171 ? -34.879 -25.297 78.281 1.00 76.44 171 ASP A O 1
ATOM 1396 N N . ASN A 1 172 ? -34.242 -24.917 80.390 1.00 81.12 172 ASN A N 1
ATOM 1397 C CA . ASN A 1 172 ? -33.343 -23.818 80.041 1.00 81.12 172 ASN A CA 1
ATOM 1398 C C . ASN A 1 172 ? -32.124 -24.322 79.259 1.00 81.12 172 ASN A C 1
ATOM 1400 O O . ASN A 1 172 ? -31.796 -23.746 78.227 1.00 81.12 172 ASN A O 1
ATOM 1404 N N . LYS A 1 173 ? -31.518 -25.447 79.667 1.00 86.69 173 LYS A N 1
ATOM 1405 C CA . LYS A 1 173 ? -30.431 -26.087 78.905 1.00 86.69 173 LYS A CA 1
ATOM 1406 C C . LYS A 1 173 ? -30.880 -26.535 77.516 1.00 86.69 173 LYS A C 1
ATOM 1408 O O . LYS A 1 173 ? -30.137 -26.354 76.559 1.00 86.69 173 LYS A O 1
ATOM 1413 N N . VAL A 1 174 ? -32.087 -27.089 77.387 1.00 85.94 174 VAL A N 1
ATOM 1414 C CA . VAL A 1 174 ? -32.658 -27.477 76.088 1.00 85.94 174 VAL A CA 1
ATOM 1415 C C . VAL A 1 174 ? -32.880 -26.246 75.208 1.00 85.94 174 VAL A C 1
ATOM 1417 O O . VAL A 1 174 ? -32.487 -26.260 74.045 1.00 85.94 174 VAL A O 1
ATOM 1420 N N . LYS A 1 175 ? -33.426 -25.153 75.756 1.00 88.94 175 LYS A N 1
ATOM 1421 C CA . LYS A 1 175 ? -33.592 -23.885 75.026 1.00 88.94 175 LYS A CA 1
ATOM 1422 C C . LYS A 1 175 ? -32.259 -23.269 74.608 1.00 88.94 175 LYS A C 1
ATOM 1424 O O . LYS A 1 175 ? -32.158 -22.767 73.492 1.00 88.94 175 LYS A O 1
ATOM 1429 N N . ASP A 1 176 ? -31.243 -23.316 75.463 1.00 91.06 176 ASP A N 1
ATOM 1430 C CA . ASP A 1 176 ? -29.916 -22.782 75.149 1.00 91.06 176 ASP A CA 1
ATOM 1431 C C . ASP A 1 176 ? -29.204 -23.620 74.082 1.00 91.06 176 ASP A C 1
ATOM 1433 O O . ASP A 1 176 ? -28.652 -23.056 73.139 1.00 91.06 176 ASP A O 1
ATOM 1437 N N . LEU A 1 177 ? -29.298 -24.952 74.148 1.00 91.12 177 LEU A N 1
ATOM 1438 C CA . LEU A 1 177 ? -28.820 -25.839 73.082 1.00 91.12 177 LEU A CA 1
ATOM 1439 C C . LEU A 1 177 ? -29.574 -25.603 71.769 1.00 91.12 177 LEU A C 1
ATOM 1441 O O . LEU A 1 177 ? -28.961 -25.572 70.706 1.00 91.12 177 LEU A O 1
ATOM 1445 N N . GLN A 1 178 ? -30.887 -25.381 71.826 1.00 92.31 178 GLN A N 1
ATOM 1446 C CA . GLN A 1 178 ? -31.690 -25.084 70.643 1.00 92.31 178 GLN A CA 1
ATOM 1447 C C . GLN A 1 178 ? -31.324 -23.725 70.029 1.00 92.31 178 GLN A C 1
ATOM 1449 O O . GLN A 1 178 ? -31.233 -23.619 68.809 1.00 92.31 178 GLN A O 1
ATOM 1454 N N . ARG A 1 179 ? -31.036 -22.705 70.847 1.00 92.69 179 ARG A N 1
ATOM 1455 C CA . ARG A 1 179 ? -30.498 -21.416 70.377 1.00 92.69 179 ARG A CA 1
ATOM 1456 C C . ARG A 1 179 ? -29.117 -21.568 69.747 1.00 92.69 179 ARG A C 1
ATOM 1458 O O . ARG A 1 179 ? -28.898 -21.013 68.677 1.00 92.69 179 ARG A O 1
ATOM 1465 N N . GLN A 1 180 ? -28.213 -22.329 70.368 1.00 95.25 180 GLN A N 1
ATOM 1466 C CA . GLN A 1 180 ? -26.887 -22.611 69.805 1.00 95.25 180 GLN A CA 1
ATOM 1467 C C . GLN A 1 180 ? -26.990 -23.364 68.477 1.00 95.25 180 GLN A C 1
ATOM 1469 O O . GLN A 1 180 ? -26.292 -23.029 67.527 1.00 95.25 180 GLN A O 1
ATOM 1474 N N . MET A 1 181 ? -27.898 -24.335 68.377 1.00 93.81 181 MET A N 1
ATOM 1475 C CA . MET A 1 181 ? -28.130 -25.080 67.144 1.00 93.81 181 MET A CA 1
ATOM 1476 C C . MET A 1 181 ? -28.697 -24.181 66.037 1.00 93.81 181 MET A C 1
ATOM 1478 O O . MET A 1 181 ? -28.230 -24.253 64.905 1.00 93.81 181 MET A O 1
ATOM 1482 N N . SER A 1 182 ? -29.639 -23.289 66.356 1.00 94.50 182 SER A N 1
ATOM 1483 C CA . SER A 1 182 ? -30.141 -22.287 65.405 1.00 94.50 182 SER A CA 1
ATOM 1484 C C . SER A 1 182 ? -29.057 -21.299 64.967 1.00 94.50 182 SER A C 1
ATOM 1486 O O . SER A 1 182 ? -28.987 -20.970 63.787 1.00 94.50 182 SER A O 1
ATOM 1488 N N . ALA A 1 183 ? -28.194 -20.855 65.887 1.00 95.31 183 ALA A N 1
ATOM 1489 C CA . ALA A 1 183 ? -27.075 -19.968 65.572 1.00 95.31 183 ALA A CA 1
ATOM 1490 C C . ALA A 1 183 ? -26.060 -20.649 64.640 1.00 95.31 183 ALA A C 1
ATOM 1492 O O . ALA A 1 183 ? -25.690 -20.081 63.617 1.00 95.31 183 ALA A O 1
ATOM 1493 N N . LEU A 1 184 ? -25.694 -21.902 64.931 1.00 94.88 184 LEU A N 1
ATOM 1494 C CA . LEU A 1 184 ? -24.816 -22.698 64.071 1.00 94.88 184 LEU A CA 1
ATOM 1495 C C . LEU A 1 184 ? -25.436 -22.960 62.694 1.00 94.88 184 LEU A C 1
ATOM 1497 O O . LEU A 1 184 ? -24.717 -22.968 61.701 1.00 94.88 184 LEU A O 1
ATOM 1501 N N . LEU A 1 185 ? -26.754 -23.172 62.606 1.00 95.06 185 LEU A N 1
ATOM 1502 C CA . LEU A 1 185 ? -27.448 -23.334 61.324 1.00 95.06 185 LEU A CA 1
ATOM 1503 C C . LEU A 1 185 ? -27.437 -22.045 60.493 1.00 95.06 185 LEU A C 1
ATOM 1505 O O . LEU A 1 185 ? -27.247 -22.130 59.281 1.00 95.06 185 LEU A O 1
ATOM 1509 N N . ALA A 1 186 ? -27.613 -20.882 61.125 1.00 95.00 186 ALA A N 1
ATOM 1510 C CA . ALA A 1 186 ? -27.526 -19.585 60.456 1.00 95.00 186 ALA A CA 1
ATOM 1511 C C . ALA A 1 186 ? -26.111 -19.334 59.911 1.00 95.00 186 ALA A C 1
ATOM 1513 O O . ALA A 1 186 ? -25.956 -19.076 58.721 1.00 95.00 186 ALA A O 1
ATOM 1514 N N . GLU A 1 187 ? -25.078 -19.547 60.730 1.00 95.81 187 GLU A N 1
ATOM 1515 C CA . GLU A 1 187 ? -23.677 -19.423 60.305 1.00 95.81 187 GLU A CA 1
ATOM 1516 C C . GLU A 1 187 ? -23.337 -20.411 59.171 1.00 95.81 187 GLU A C 1
ATOM 1518 O O . GLU A 1 187 ? -22.636 -20.074 58.219 1.00 95.81 187 GLU A O 1
ATOM 1523 N N . ASN A 1 188 ? -23.889 -21.632 59.202 1.00 94.44 188 ASN A N 1
ATOM 1524 C CA . ASN A 1 188 ? -23.693 -22.607 58.125 1.00 94.44 188 ASN A CA 1
ATOM 1525 C C . ASN A 1 188 ? -24.351 -22.177 56.804 1.00 94.44 188 ASN A C 1
ATOM 1527 O O . ASN A 1 188 ? -23.835 -22.499 55.733 1.00 94.44 188 ASN A O 1
ATOM 1531 N N . LEU A 1 189 ? -25.501 -21.501 56.871 1.00 95.31 189 LEU A N 1
ATOM 1532 C CA . LEU A 1 189 ? -26.173 -20.944 55.698 1.00 95.31 189 LEU A CA 1
ATOM 1533 C C . LEU A 1 189 ? -25.360 -19.785 55.116 1.00 95.31 189 LEU A C 1
ATOM 1535 O O . LEU A 1 189 ? -25.054 -19.819 53.928 1.00 95.31 189 LEU A O 1
ATOM 1539 N N . GLU A 1 190 ? -24.898 -18.853 55.950 1.00 96.19 190 GLU A N 1
ATOM 1540 C CA . GLU A 1 190 ? -24.018 -17.756 55.524 1.00 96.19 190 GLU A CA 1
ATOM 1541 C C . GLU A 1 190 ? -22.726 -18.280 54.880 1.00 96.19 190 GLU A C 1
ATOM 1543 O O . GLU A 1 190 ? -22.309 -17.808 53.822 1.00 96.19 190 GLU A O 1
ATOM 1548 N N . PHE A 1 191 ? -22.116 -19.323 55.453 1.00 96.81 191 PHE A N 1
ATOM 1549 C CA . PHE A 1 191 ? -20.913 -19.934 54.889 1.00 96.81 191 PHE A CA 1
ATOM 1550 C C . PHE A 1 191 ? -21.170 -20.588 53.523 1.00 96.81 191 PHE A C 1
ATOM 1552 O O . PHE A 1 191 ? -20.312 -20.558 52.636 1.00 96.81 191 PHE A O 1
ATOM 1559 N N . LYS A 1 192 ? -22.350 -21.192 53.329 1.00 96.50 192 LYS A N 1
ATOM 1560 C CA . LYS A 1 192 ? -22.755 -21.756 52.033 1.00 96.50 192 LYS A CA 1
ATOM 1561 C C . LYS A 1 192 ? -22.983 -20.667 50.996 1.00 96.50 192 LYS A C 1
ATOM 1563 O O . LYS A 1 192 ? -22.540 -20.845 49.861 1.00 96.50 192 LYS A O 1
ATOM 1568 N N . ASP A 1 193 ? -23.614 -19.567 51.385 1.00 96.88 193 ASP A N 1
ATOM 1569 C CA . ASP A 1 193 ? -23.852 -18.431 50.499 1.00 96.88 193 ASP A CA 1
ATOM 1570 C C . ASP A 1 193 ? -22.529 -17.774 50.096 1.00 96.88 193 ASP A C 1
ATOM 1572 O O . ASP A 1 193 ? -22.277 -17.613 48.905 1.00 96.88 193 ASP A O 1
ATOM 1576 N N . MET A 1 194 ? -21.606 -17.541 51.039 1.00 97.06 194 MET A N 1
ATOM 1577 C CA . MET A 1 194 ? -20.264 -17.052 50.698 1.00 97.06 194 MET A CA 1
ATOM 1578 C C . MET A 1 194 ? -19.516 -18.006 49.764 1.00 97.06 194 MET A C 1
ATOM 1580 O O . MET A 1 194 ? -18.906 -17.578 48.786 1.00 97.06 194 MET A O 1
ATOM 1584 N N . LYS A 1 195 ? -19.560 -19.317 50.037 1.00 97.50 195 LYS A N 1
ATOM 1585 C CA . LYS A 1 195 ? -18.936 -20.320 49.166 1.00 97.50 195 LYS A CA 1
ATOM 1586 C C . LYS A 1 195 ? -19.508 -20.258 47.750 1.00 97.50 195 LYS A C 1
ATOM 1588 O O . LYS A 1 195 ? -18.755 -20.421 46.793 1.00 97.50 195 LYS A O 1
ATOM 1593 N N . LYS A 1 196 ? -20.817 -20.045 47.615 1.00 97.88 196 LYS A N 1
ATOM 1594 C CA . LYS A 1 196 ? -21.478 -19.896 46.319 1.00 97.88 196 LYS A CA 1
ATOM 1595 C C . LYS A 1 196 ? -20.967 -18.653 45.586 1.00 97.88 196 LYS A C 1
ATOM 1597 O O . LYS A 1 196 ? -20.542 -18.794 44.444 1.00 97.88 196 LYS A O 1
ATOM 1602 N N . THR A 1 197 ? -20.894 -17.502 46.255 1.00 97.19 197 THR A N 1
ATOM 1603 C CA . THR A 1 197 ? -20.344 -16.264 45.676 1.00 97.19 197 THR A CA 1
ATOM 1604 C C . THR A 1 197 ? -18.905 -16.451 45.192 1.00 97.19 197 THR A C 1
ATOM 1606 O O . THR A 1 197 ? -18.587 -16.100 44.061 1.00 97.19 197 THR A O 1
ATOM 1609 N N . TYR A 1 198 ? -18.041 -17.093 45.988 1.00 98.06 198 TYR A N 1
ATOM 1610 C CA . TYR A 1 198 ? -16.662 -17.363 45.566 1.00 98.06 198 TYR A CA 1
ATOM 1611 C C . TYR A 1 198 ? -16.572 -18.283 44.346 1.00 98.06 198 TYR A C 1
ATOM 1613 O O . TYR A 1 198 ? -15.688 -18.109 43.511 1.00 98.06 198 TYR A O 1
ATOM 1621 N N . ILE A 1 199 ? -17.464 -19.271 44.226 1.00 98.12 199 ILE A N 1
ATOM 1622 C CA . ILE A 1 199 ? -17.510 -20.138 43.042 1.00 98.12 199 ILE A CA 1
ATOM 1623 C C . ILE A 1 199 ? -17.905 -19.321 41.807 1.00 98.12 199 ILE A C 1
ATOM 1625 O O . ILE A 1 199 ? -17.245 -19.434 40.777 1.00 98.12 199 ILE A O 1
ATOM 1629 N N . GLU A 1 200 ? -18.925 -18.470 41.922 1.00 97.44 200 GLU A N 1
ATOM 1630 C CA . GLU A 1 200 ? -19.386 -17.604 40.830 1.00 97.44 200 GLU A CA 1
ATOM 1631 C C . GLU A 1 200 ? -18.295 -16.618 40.379 1.00 97.44 200 GLU A C 1
ATOM 1633 O O . GLU A 1 200 ? -18.053 -16.469 39.180 1.00 97.44 200 GLU A O 1
ATOM 1638 N N . GLU A 1 201 ? -17.572 -16.004 41.320 1.00 97.44 201 GLU A N 1
ATOM 1639 C CA . GLU A 1 201 ? -16.428 -15.136 41.015 1.00 97.44 201 GLU A CA 1
ATOM 1640 C C . GLU A 1 201 ? -15.302 -15.897 40.310 1.00 97.44 201 GLU A C 1
ATOM 1642 O O . GLU A 1 201 ? -14.770 -15.427 39.302 1.00 97.44 201 GLU A O 1
ATOM 1647 N N . ILE A 1 202 ? -14.955 -17.092 40.797 1.00 98.06 202 ILE A N 1
ATOM 1648 C CA . ILE A 1 202 ? -13.937 -17.942 40.170 1.00 98.06 202 ILE A CA 1
ATOM 1649 C C . ILE A 1 202 ? -14.342 -18.303 38.738 1.00 98.06 202 ILE A C 1
ATOM 1651 O O . ILE A 1 202 ? -13.498 -18.281 37.840 1.00 98.06 202 ILE A O 1
ATOM 1655 N N . ASP A 1 203 ? -15.607 -18.633 38.503 1.00 98.00 203 ASP A N 1
ATOM 1656 C CA . ASP A 1 203 ? -16.081 -19.001 37.172 1.00 98.00 203 ASP A CA 1
ATOM 1657 C C . ASP A 1 203 ? -16.108 -17.794 36.223 1.00 98.00 203 ASP A C 1
ATOM 1659 O O . ASP A 1 203 ? -15.665 -17.915 35.079 1.00 98.00 203 ASP A O 1
ATOM 1663 N N . CYS A 1 204 ? -16.484 -16.607 36.708 1.00 97.75 204 CYS A N 1
ATOM 1664 C CA . CYS A 1 204 ? -16.348 -15.356 35.957 1.00 97.75 204 CYS A CA 1
ATOM 1665 C C . CYS A 1 204 ? -14.881 -15.080 35.576 1.00 97.75 204 CYS A C 1
ATOM 1667 O O . CYS A 1 204 ? -14.567 -14.803 34.415 1.00 97.75 204 CYS A O 1
ATOM 1669 N N . LEU A 1 205 ? -13.953 -15.239 36.526 1.00 97.75 205 LEU A N 1
ATOM 1670 C CA . LEU A 1 205 ? -12.522 -15.058 36.279 1.00 97.75 205 LEU A CA 1
ATOM 1671 C C . LEU A 1 205 ? -11.969 -16.060 35.257 1.00 97.75 205 LEU A C 1
ATOM 1673 O O . LEU A 1 205 ? -11.158 -15.674 34.417 1.00 97.75 205 LEU A O 1
ATOM 1677 N N . LYS A 1 206 ? -12.418 -17.321 35.269 1.00 98.25 206 LYS A N 1
ATOM 1678 C CA . LYS A 1 206 ? -12.015 -18.318 34.259 1.00 98.25 206 LYS A CA 1
ATOM 1679 C C . LYS A 1 206 ? -12.483 -17.940 32.858 1.00 98.25 206 LYS A C 1
ATOM 1681 O O . LYS A 1 206 ? -11.719 -18.090 31.904 1.00 98.25 206 LYS A O 1
ATOM 1686 N N . VAL A 1 207 ? -13.720 -17.459 32.725 1.00 98.25 207 VAL A N 1
ATOM 1687 C CA . VAL A 1 207 ? -14.256 -17.012 31.431 1.00 98.25 207 VAL A CA 1
ATOM 1688 C C . VAL A 1 207 ? -13.456 -15.815 30.918 1.00 98.25 207 VAL A C 1
ATOM 1690 O O . VAL A 1 207 ? -13.019 -15.830 29.769 1.00 98.25 207 VAL A O 1
ATOM 1693 N N . ASN A 1 208 ? -13.174 -14.837 31.782 1.00 97.00 208 ASN A N 1
ATOM 1694 C CA . ASN A 1 208 ? -12.362 -13.668 31.433 1.00 97.00 208 ASN A CA 1
ATOM 1695 C C . ASN A 1 208 ? -10.922 -14.037 31.056 1.00 97.00 208 ASN A C 1
ATOM 1697 O O . ASN A 1 208 ? -10.357 -13.466 30.127 1.00 97.00 208 ASN A O 1
ATOM 1701 N N . LEU A 1 209 ? -10.318 -15.003 31.752 1.00 97.62 209 LEU A N 1
ATOM 1702 C CA . LEU A 1 209 ? -8.991 -15.499 31.401 1.00 97.62 209 LEU A CA 1
ATOM 1703 C C . LEU A 1 209 ? -9.004 -16.162 30.019 1.00 97.62 209 LEU A C 1
ATOM 1705 O O . LEU A 1 209 ? -8.151 -15.865 29.188 1.00 97.62 209 LEU A O 1
ATOM 1709 N N . THR A 1 210 ? -9.999 -17.011 29.755 1.00 97.62 210 THR A N 1
ATOM 1710 C CA . THR A 1 210 ? -10.124 -17.719 28.473 1.00 97.62 210 THR A CA 1
ATOM 1711 C C . THR A 1 210 ? -10.313 -16.736 27.317 1.00 97.62 210 THR A C 1
ATOM 1713 O O . THR A 1 210 ? -9.630 -16.847 26.299 1.00 97.62 210 THR A O 1
ATOM 1716 N N . SER A 1 211 ? -11.177 -15.730 27.484 1.00 95.69 211 SER A N 1
ATOM 1717 C CA . SER A 1 211 ? -11.400 -14.704 26.460 1.00 95.69 211 SER A CA 1
ATOM 1718 C C . SER A 1 211 ? -10.156 -13.838 26.227 1.00 95.69 211 SER A C 1
ATOM 1720 O O . SER A 1 211 ? -9.808 -13.556 25.078 1.00 95.69 211 SER A O 1
ATOM 1722 N N . ALA A 1 212 ? -9.422 -13.478 27.286 1.00 95.50 212 ALA A N 1
ATOM 1723 C CA . ALA A 1 212 ? -8.158 -12.756 27.169 1.00 95.50 212 ALA A CA 1
ATOM 1724 C C . ALA A 1 212 ? -7.083 -13.581 26.436 1.00 95.50 212 ALA A C 1
ATOM 1726 O O . ALA A 1 212 ? -6.361 -13.054 25.587 1.00 95.50 212 ALA A O 1
ATOM 1727 N N . GLU A 1 213 ? -6.982 -14.882 26.714 1.00 96.81 213 GLU A N 1
ATOM 1728 C CA . GLU A 1 213 ? -6.063 -15.786 26.017 1.00 96.81 213 GLU A CA 1
ATOM 1729 C C . GLU A 1 213 ? -6.410 -15.955 24.533 1.00 96.81 213 GLU A C 1
ATOM 1731 O O . GLU A 1 213 ? -5.509 -16.024 23.693 1.00 96.81 213 GLU A O 1
ATOM 1736 N N . GLU A 1 214 ? -7.696 -16.027 24.191 1.00 96.50 214 GLU A N 1
ATOM 1737 C CA . GLU A 1 214 ? -8.162 -16.078 22.803 1.00 96.50 214 GLU A CA 1
ATOM 1738 C C . GLU A 1 214 ? -7.838 -14.789 22.051 1.00 96.50 214 GLU A C 1
ATOM 1740 O O . GLU A 1 214 ? -7.295 -14.850 20.945 1.00 96.50 214 GLU A O 1
ATOM 1745 N N . LEU A 1 215 ? -8.066 -13.633 22.677 1.00 96.19 215 LEU A N 1
ATOM 1746 C CA . LEU A 1 215 ? -7.704 -12.337 22.110 1.00 96.19 215 LEU A CA 1
ATOM 1747 C C . LEU A 1 215 ? -6.191 -12.228 21.877 1.00 96.19 215 LEU A C 1
ATOM 1749 O O . LEU A 1 215 ? -5.755 -11.824 20.799 1.00 96.19 215 LEU A O 1
ATOM 1753 N N . MET A 1 216 ? -5.373 -12.645 22.848 1.00 94.94 216 MET A N 1
ATOM 1754 C CA . MET A 1 216 ? -3.917 -12.678 22.680 1.00 94.94 216 MET A CA 1
ATOM 1755 C C . MET A 1 216 ? -3.489 -13.635 21.565 1.00 94.94 216 MET A C 1
ATOM 1757 O O . MET A 1 216 ? -2.556 -13.333 20.819 1.00 94.94 216 MET A O 1
ATOM 1761 N N . ARG A 1 217 ? -4.146 -14.792 21.423 1.00 97.56 217 ARG A N 1
ATOM 1762 C CA . ARG A 1 217 ? -3.882 -15.727 20.319 1.00 97.56 217 ARG A CA 1
ATOM 1763 C C . ARG A 1 217 ? -4.219 -15.108 18.964 1.00 97.56 217 ARG A C 1
ATOM 1765 O O . ARG A 1 217 ? -3.396 -15.223 18.056 1.00 97.56 217 ARG A O 1
ATOM 1772 N N . ALA A 1 218 ? -5.359 -14.430 18.847 1.00 95.38 218 ALA A N 1
ATOM 1773 C CA . ALA A 1 218 ? -5.763 -13.726 17.633 1.00 95.38 218 ALA A CA 1
ATOM 1774 C C . ALA A 1 218 ? -4.762 -12.617 17.273 1.00 95.38 218 ALA A C 1
ATOM 1776 O O . ALA A 1 218 ? -4.183 -12.642 16.190 1.00 95.38 218 ALA A O 1
ATOM 1777 N N . MET A 1 219 ? -4.434 -11.736 18.223 1.00 94.94 219 MET A N 1
ATOM 1778 C CA . MET A 1 219 ? -3.466 -10.656 18.006 1.00 94.94 219 MET A CA 1
ATOM 1779 C C . MET A 1 219 ? -2.086 -11.193 17.593 1.00 94.94 219 MET A C 1
ATOM 1781 O O . MET A 1 219 ? -1.440 -10.659 16.694 1.00 94.94 219 MET A O 1
ATOM 1785 N N . ASN A 1 220 ? -1.626 -12.285 18.208 1.00 94.56 220 ASN A N 1
ATOM 1786 C CA . ASN A 1 220 ? -0.366 -12.922 17.825 1.00 94.56 220 ASN A CA 1
ATOM 1787 C C . ASN A 1 220 ? -0.409 -13.537 16.418 1.00 94.56 220 ASN A C 1
ATOM 1789 O O . ASN A 1 220 ? 0.623 -13.575 15.744 1.00 94.56 220 ASN A O 1
ATOM 1793 N N . ALA A 1 221 ? -1.561 -14.043 15.972 1.00 94.38 221 ALA A N 1
ATOM 1794 C CA . ALA A 1 221 ? -1.738 -14.524 14.606 1.00 94.38 221 ALA A CA 1
ATOM 1795 C C . ALA A 1 221 ? -1.680 -13.360 13.606 1.00 94.38 221 ALA A C 1
ATOM 1797 O O . ALA A 1 221 ? -0.918 -13.438 12.641 1.00 94.38 221 ALA A O 1
ATOM 1798 N N . ASP A 1 222 ? -2.366 -12.253 13.892 1.00 92.31 222 ASP A N 1
ATOM 1799 C CA . ASP A 1 222 ? -2.346 -11.051 13.053 1.00 92.31 222 ASP A CA 1
ATOM 1800 C C . ASP A 1 222 ? -0.932 -10.473 12.934 1.00 92.31 222 ASP A C 1
ATOM 1802 O O . ASP A 1 222 ? -0.456 -10.199 11.832 1.00 92.31 222 ASP A O 1
ATOM 1806 N N . VAL A 1 223 ? -0.193 -10.389 14.046 1.00 92.88 223 VAL A N 1
ATOM 1807 C CA . VAL A 1 223 ? 1.214 -9.957 14.042 1.00 92.88 223 VAL A CA 1
ATOM 1808 C C . VAL A 1 223 ? 2.083 -10.870 13.173 1.00 92.88 223 VAL A C 1
ATOM 1810 O O . VAL A 1 223 ? 2.975 -10.384 12.477 1.00 92.88 223 VAL A O 1
ATOM 1813 N N . LYS A 1 224 ? 1.853 -12.189 13.181 1.00 94.12 224 LYS A N 1
ATOM 1814 C CA . LYS A 1 224 ? 2.595 -13.119 12.312 1.00 94.12 224 LYS A CA 1
ATOM 1815 C C . LYS A 1 224 ? 2.280 -12.888 10.836 1.00 94.12 224 LYS A C 1
ATOM 1817 O O . LYS A 1 224 ? 3.206 -12.890 10.029 1.00 94.12 224 LYS A O 1
ATOM 1822 N N . VAL A 1 225 ? 1.011 -12.667 10.493 1.00 94.94 225 VAL A N 1
ATOM 1823 C CA . VAL A 1 225 ? 0.588 -12.370 9.116 1.00 94.94 225 VAL A CA 1
ATOM 1824 C C . VAL A 1 225 ? 1.198 -11.054 8.638 1.00 94.94 225 VAL A C 1
ATOM 1826 O O . VAL A 1 225 ? 1.776 -11.008 7.555 1.00 94.94 225 VAL A O 1
ATOM 1829 N N . LEU A 1 226 ? 1.142 -10.003 9.460 1.00 89.88 226 LEU A N 1
ATOM 1830 C CA . LEU A 1 226 ? 1.747 -8.710 9.138 1.00 89.88 226 LEU A CA 1
ATOM 1831 C C . LEU A 1 226 ? 3.258 -8.833 8.915 1.00 89.88 226 LEU A C 1
ATOM 1833 O O . LEU A 1 226 ? 3.755 -8.367 7.896 1.00 89.88 226 LEU A O 1
ATOM 1837 N N . LYS A 1 227 ? 3.974 -9.552 9.789 1.00 93.81 227 LYS A N 1
ATOM 1838 C CA . LYS A 1 227 ? 5.414 -9.808 9.614 1.00 93.81 227 LYS A CA 1
ATOM 1839 C C . LYS A 1 227 ? 5.739 -10.566 8.326 1.00 93.81 227 LYS A C 1
ATOM 1841 O O . LYS A 1 227 ? 6.745 -10.266 7.691 1.00 93.81 227 LYS A O 1
ATOM 1846 N N . ALA A 1 228 ? 4.916 -11.541 7.941 1.00 92.06 228 ALA A N 1
ATOM 1847 C CA . ALA A 1 228 ? 5.103 -12.267 6.686 1.00 92.06 228 ALA A CA 1
ATOM 1848 C C . ALA A 1 228 ? 4.879 -11.359 5.464 1.00 92.06 228 ALA A C 1
ATOM 1850 O O . ALA A 1 228 ? 5.668 -11.392 4.521 1.00 92.06 228 ALA A O 1
ATOM 1851 N N . ASN A 1 229 ? 3.850 -10.508 5.506 1.00 92.62 229 ASN A N 1
ATOM 1852 C CA . ASN A 1 229 ? 3.580 -9.528 4.453 1.00 92.62 229 ASN A CA 1
ATOM 1853 C C . ASN A 1 229 ? 4.700 -8.486 4.327 1.00 92.62 229 ASN A C 1
ATOM 1855 O O . ASN A 1 229 ? 5.062 -8.116 3.211 1.00 92.62 229 ASN A O 1
ATOM 1859 N N . ASP A 1 230 ? 5.250 -8.016 5.448 1.00 88.06 230 ASP A N 1
ATOM 1860 C CA . ASP A 1 230 ? 6.375 -7.078 5.446 1.00 88.06 230 ASP A CA 1
ATOM 1861 C C . ASP A 1 230 ? 7.630 -7.726 4.853 1.00 88.06 230 ASP A C 1
ATOM 1863 O O . ASP A 1 230 ? 8.244 -7.143 3.962 1.00 88.06 230 ASP A O 1
ATOM 1867 N N . ALA A 1 231 ? 7.942 -8.973 5.227 1.00 90.50 231 ALA A N 1
ATOM 1868 C CA . ALA A 1 231 ? 9.052 -9.718 4.632 1.00 90.50 231 ALA A CA 1
ATOM 1869 C C . ALA A 1 231 ? 8.901 -9.870 3.105 1.00 90.50 231 ALA A C 1
ATOM 1871 O O . ALA A 1 231 ? 9.850 -9.639 2.358 1.00 90.50 231 ALA A O 1
ATOM 1872 N N . GLN A 1 232 ? 7.692 -10.177 2.620 1.00 91.69 232 GLN A N 1
ATOM 1873 C CA . GLN A 1 232 ? 7.422 -10.269 1.183 1.00 91.69 232 GLN A CA 1
ATOM 1874 C C . GLN A 1 232 ? 7.611 -8.919 0.468 1.00 91.69 232 GLN A C 1
ATOM 1876 O O . GLN A 1 232 ? 8.131 -8.867 -0.650 1.00 91.69 232 GLN A O 1
ATOM 1881 N N . LYS A 1 233 ? 7.186 -7.811 1.085 1.00 89.06 233 LYS A N 1
ATOM 1882 C CA . LYS A 1 233 ? 7.387 -6.467 0.521 1.00 89.06 233 LYS A CA 1
ATOM 1883 C C . LYS A 1 233 ? 8.861 -6.073 0.510 1.00 89.06 233 LYS A C 1
ATOM 1885 O O . LYS A 1 233 ? 9.308 -5.480 -0.469 1.00 89.06 233 LYS A O 1
ATOM 1890 N N . ASP A 1 234 ? 9.623 -6.436 1.535 1.00 87.38 234 ASP A N 1
ATOM 1891 C CA . ASP A 1 234 ? 11.066 -6.194 1.586 1.00 87.38 234 ASP A CA 1
ATOM 1892 C C . ASP A 1 234 ? 11.812 -6.935 0.466 1.00 87.38 234 ASP A C 1
ATOM 1894 O O . ASP A 1 234 ? 12.702 -6.362 -0.174 1.00 87.38 234 ASP A O 1
ATOM 1898 N N . GLU A 1 235 ? 11.413 -8.169 0.148 1.00 91.50 235 GLU A N 1
ATOM 1899 C CA . GLU A 1 235 ? 11.940 -8.906 -1.007 1.00 91.50 235 GLU A CA 1
ATOM 1900 C C . GLU A 1 235 ? 11.642 -8.181 -2.331 1.00 91.50 235 GLU A C 1
ATOM 1902 O O . GLU A 1 235 ? 12.539 -8.006 -3.161 1.00 91.50 235 GLU A O 1
ATOM 1907 N N . GLN A 1 236 ? 10.415 -7.678 -2.515 1.00 92.12 236 GLN A N 1
ATOM 1908 C CA . GLN A 1 236 ? 10.041 -6.902 -3.707 1.00 92.12 236 GLN A CA 1
ATOM 1909 C C . GLN A 1 236 ? 10.837 -5.598 -3.820 1.00 92.12 236 GLN A C 1
ATOM 1911 O O . GLN A 1 236 ? 11.346 -5.269 -4.894 1.00 92.12 236 GLN A O 1
ATOM 1916 N N . ILE A 1 237 ? 10.984 -4.864 -2.714 1.00 88.81 237 ILE A N 1
ATOM 1917 C CA . ILE A 1 237 ? 11.788 -3.639 -2.659 1.00 88.81 237 ILE A CA 1
ATOM 1918 C C . ILE A 1 237 ? 13.240 -3.950 -3.025 1.00 88.81 237 ILE A C 1
ATOM 1920 O O . ILE A 1 237 ? 13.862 -3.192 -3.770 1.00 88.81 237 ILE A O 1
ATOM 1924 N N . THR A 1 238 ? 13.781 -5.063 -2.533 1.00 91.19 238 THR A N 1
ATOM 1925 C CA . THR A 1 238 ? 15.150 -5.490 -2.838 1.00 91.19 238 THR A CA 1
ATOM 1926 C C . THR A 1 238 ? 15.311 -5.791 -4.324 1.00 91.19 238 THR A C 1
ATOM 1928 O O . THR A 1 238 ? 16.225 -5.256 -4.950 1.00 91.19 238 THR A O 1
ATOM 1931 N N . HIS A 1 239 ? 14.385 -6.547 -4.920 1.00 91.19 239 HIS A N 1
ATOM 1932 C CA . HIS A 1 239 ? 14.391 -6.822 -6.358 1.00 91.19 239 HIS A CA 1
ATOM 1933 C C . HIS A 1 239 ? 14.336 -5.533 -7.196 1.00 91.19 239 HIS A C 1
ATOM 1935 O O . HIS A 1 239 ? 15.132 -5.353 -8.119 1.00 91.19 239 HIS A O 1
ATOM 1941 N N . LEU A 1 240 ? 13.437 -4.601 -6.857 1.00 93.50 240 LEU A N 1
ATOM 1942 C CA . LEU A 1 240 ? 13.321 -3.315 -7.554 1.00 93.50 240 LEU A CA 1
ATOM 1943 C C . LEU A 1 240 ? 14.590 -2.466 -7.418 1.00 93.50 240 LEU A C 1
ATOM 1945 O O . LEU A 1 240 ? 15.031 -1.866 -8.397 1.00 93.50 240 LEU A O 1
ATOM 1949 N N . LYS A 1 241 ? 15.217 -2.439 -6.236 1.00 90.19 241 LYS A N 1
ATOM 1950 C CA . LYS A 1 241 ? 16.501 -1.750 -6.030 1.00 90.19 241 LYS A CA 1
ATOM 1951 C C . LYS A 1 241 ? 17.593 -2.333 -6.921 1.00 90.19 241 LYS A C 1
ATOM 1953 O O . LYS A 1 241 ? 18.281 -1.571 -7.595 1.00 90.19 241 LYS A O 1
ATOM 1958 N N . THR A 1 242 ? 17.716 -3.659 -6.981 1.00 93.75 242 THR A N 1
ATOM 1959 C CA . THR A 1 242 ? 18.687 -4.322 -7.861 1.00 93.75 242 THR A CA 1
ATOM 1960 C C . THR A 1 242 ? 18.422 -3.996 -9.330 1.00 93.75 242 THR A C 1
ATOM 1962 O O . THR A 1 242 ? 19.359 -3.680 -10.058 1.00 93.75 242 THR A O 1
ATOM 1965 N N . GLN A 1 243 ? 17.159 -3.999 -9.765 1.00 93.12 243 GLN A N 1
ATOM 1966 C CA . GLN A 1 243 ? 16.788 -3.639 -11.134 1.00 93.12 243 GLN A CA 1
ATOM 1967 C C . GLN A 1 243 ? 17.168 -2.189 -11.475 1.00 93.12 243 GLN A C 1
ATOM 1969 O O . GLN A 1 243 ? 17.760 -1.939 -12.524 1.00 93.12 243 GLN A O 1
ATOM 1974 N N . ILE A 1 244 ? 16.875 -1.239 -10.580 1.00 93.38 244 ILE A N 1
ATOM 1975 C CA . ILE A 1 244 ? 17.275 0.167 -10.739 1.00 93.38 244 ILE A CA 1
ATOM 1976 C C . ILE A 1 244 ? 18.797 0.282 -10.845 1.00 93.38 244 ILE A C 1
ATOM 1978 O O . ILE A 1 244 ? 19.302 1.046 -11.665 1.00 93.38 244 ILE A O 1
ATOM 1982 N N . GLU A 1 245 ? 19.539 -0.477 -10.043 1.00 95.62 245 GLU A N 1
ATOM 1983 C CA . GLU A 1 245 ? 20.998 -0.425 -10.042 1.00 95.62 245 GLU A CA 1
ATOM 1984 C C . GLU A 1 245 ? 21.616 -1.010 -11.317 1.00 95.62 245 GLU A C 1
ATOM 1986 O O . GLU A 1 245 ? 22.605 -0.474 -11.817 1.00 95.62 245 GLU A O 1
ATOM 1991 N N . ILE A 1 246 ? 21.014 -2.063 -11.880 1.00 93.62 246 ILE A N 1
ATOM 1992 C CA . ILE A 1 246 ? 21.390 -2.600 -13.194 1.00 93.62 246 ILE A CA 1
ATOM 1993 C C . ILE A 1 246 ? 21.150 -1.541 -14.270 1.00 93.62 246 ILE A C 1
ATOM 1995 O O . ILE A 1 246 ? 22.096 -1.155 -14.948 1.00 93.62 246 ILE A O 1
ATOM 1999 N N . TYR A 1 247 ? 19.939 -0.979 -14.359 1.00 96.06 247 TYR A N 1
ATOM 2000 C CA . TYR A 1 247 ? 19.644 0.051 -15.362 1.00 96.06 247 TYR A CA 1
ATOM 2001 C C . TYR A 1 247 ? 20.529 1.283 -15.230 1.00 96.06 247 TYR A C 1
ATOM 2003 O O . TYR A 1 247 ? 20.932 1.871 -16.232 1.00 96.06 247 TYR A O 1
ATOM 2011 N N . ARG A 1 248 ? 20.858 1.671 -13.998 1.00 96.75 248 ARG A N 1
ATOM 2012 C CA . ARG A 1 248 ? 21.792 2.760 -13.753 1.00 96.75 248 ARG A CA 1
ATOM 2013 C C . ARG A 1 248 ? 23.184 2.428 -14.297 1.00 96.75 248 ARG A C 1
ATOM 2015 O O . ARG A 1 248 ? 23.746 3.265 -14.997 1.00 96.75 248 ARG A O 1
ATOM 2022 N N . ARG A 1 249 ? 23.727 1.237 -14.013 1.00 95.19 249 ARG A N 1
ATOM 2023 C CA . ARG A 1 249 ? 25.030 0.810 -14.558 1.00 95.19 249 ARG A CA 1
ATOM 2024 C C . ARG A 1 249 ? 25.013 0.735 -16.078 1.00 95.19 249 ARG A C 1
ATOM 2026 O O . ARG A 1 249 ? 25.945 1.229 -16.700 1.00 95.19 249 ARG A O 1
ATOM 2033 N N . ASP A 1 250 ? 23.962 0.171 -16.666 1.00 94.62 250 ASP A N 1
ATOM 2034 C CA . ASP A 1 250 ? 23.826 0.056 -18.120 1.00 94.62 250 ASP A CA 1
ATOM 2035 C C . ASP A 1 250 ? 23.796 1.443 -18.774 1.00 94.62 250 ASP A C 1
ATOM 2037 O O . ASP A 1 250 ? 24.463 1.686 -19.778 1.00 94.62 250 ASP A O 1
ATOM 2041 N N . PHE A 1 251 ? 23.082 2.393 -18.165 1.00 96.12 251 PHE A N 1
ATOM 2042 C CA . PHE A 1 251 ? 23.043 3.774 -18.636 1.00 96.12 251 PHE A CA 1
ATOM 2043 C C . PHE A 1 251 ? 24.401 4.479 -18.511 1.00 96.12 251 PHE A C 1
ATOM 2045 O O . PHE A 1 251 ? 24.811 5.199 -19.423 1.00 96.12 251 PHE A O 1
ATOM 2052 N N . GLU A 1 252 ? 25.104 4.294 -17.389 1.00 96.75 252 GLU A N 1
ATOM 2053 C CA . GLU A 1 252 ? 26.450 4.840 -17.179 1.00 96.75 252 GLU A CA 1
ATOM 2054 C C . GLU A 1 252 ? 27.453 4.254 -18.187 1.00 96.75 252 GLU A C 1
ATOM 2056 O O . GLU A 1 252 ? 28.249 4.999 -18.760 1.00 96.75 252 GLU A O 1
ATOM 2061 N N . MET A 1 253 ? 27.366 2.950 -18.461 1.00 94.88 253 MET A N 1
ATOM 2062 C CA . MET A 1 253 ? 28.203 2.253 -19.437 1.00 94.88 253 MET A CA 1
ATOM 2063 C C . MET A 1 253 ? 27.941 2.747 -20.863 1.00 94.88 253 MET A C 1
ATOM 2065 O O . MET A 1 253 ? 28.875 3.170 -21.538 1.00 94.88 253 MET A O 1
ATOM 2069 N N . GLU A 1 254 ? 26.676 2.810 -21.291 1.00 96.75 254 GLU A N 1
ATOM 2070 C CA . GLU A 1 254 ? 26.298 3.339 -22.609 1.00 96.75 254 GLU A CA 1
ATOM 2071 C C . GLU A 1 254 ? 26.760 4.793 -22.782 1.00 96.75 254 GLU A C 1
ATOM 2073 O O . GLU A 1 254 ? 27.200 5.205 -23.858 1.00 96.75 254 GLU A O 1
ATOM 2078 N N . ARG A 1 255 ? 26.678 5.603 -21.720 1.00 97.00 255 ARG A N 1
ATOM 2079 C CA . ARG A 1 255 ? 27.175 6.980 -21.748 1.00 97.00 255 ARG A CA 1
ATOM 2080 C C . ARG A 1 255 ? 28.690 7.027 -21.949 1.00 97.00 255 ARG A C 1
ATOM 2082 O O . ARG A 1 255 ? 29.140 7.800 -22.794 1.00 97.00 255 ARG A O 1
ATOM 2089 N N . ALA A 1 256 ? 29.447 6.226 -21.201 1.00 96.88 256 ALA A N 1
ATOM 2090 C CA . ALA A 1 256 ? 30.900 6.149 -21.329 1.00 96.88 256 ALA A CA 1
ATOM 2091 C C . ALA A 1 256 ? 31.320 5.668 -22.729 1.00 96.88 256 ALA A C 1
ATOM 2093 O O . ALA A 1 256 ? 32.208 6.258 -23.344 1.00 96.88 256 ALA A O 1
ATOM 2094 N N . ASP A 1 257 ? 30.627 4.669 -23.277 1.00 96.88 257 ASP A N 1
ATOM 2095 C CA . ASP A 1 257 ? 30.876 4.168 -24.630 1.00 96.88 257 ASP A CA 1
ATOM 2096 C C . ASP A 1 257 ? 30.574 5.224 -25.698 1.00 96.88 257 ASP A C 1
ATOM 2098 O O . ASP A 1 257 ? 31.345 5.398 -26.646 1.00 96.88 257 ASP A O 1
ATOM 2102 N N . ARG A 1 258 ? 29.493 6.001 -25.545 1.00 96.12 258 ARG A N 1
ATOM 2103 C CA . ARG A 1 258 ? 29.206 7.123 -26.455 1.00 96.12 258 ARG A CA 1
ATOM 2104 C C . ARG A 1 258 ? 30.247 8.229 -26.381 1.00 96.12 258 ARG A C 1
ATOM 2106 O O . ARG A 1 258 ? 30.598 8.781 -27.422 1.00 96.12 258 ARG A O 1
ATOM 2113 N N . GLU A 1 259 ? 30.728 8.559 -25.188 1.00 97.19 259 GLU A N 1
ATOM 2114 C CA . GLU A 1 259 ? 31.788 9.553 -25.007 1.00 97.19 259 GLU A CA 1
ATOM 2115 C C . GLU A 1 259 ? 33.094 9.087 -25.658 1.00 97.19 259 GLU A C 1
ATOM 2117 O O . GLU A 1 259 ? 33.704 9.831 -26.428 1.00 97.19 259 GLU A O 1
ATOM 2122 N N . LYS A 1 260 ? 33.460 7.816 -25.458 1.00 97.69 260 LYS A N 1
ATOM 2123 C CA . LYS A 1 260 ? 34.609 7.197 -26.119 1.00 97.69 260 LYS A CA 1
ATOM 2124 C C . LYS A 1 260 ? 34.471 7.241 -27.643 1.00 97.69 260 LYS A C 1
ATOM 2126 O O . LYS A 1 260 ? 35.360 7.766 -28.308 1.00 97.69 260 LYS A O 1
ATOM 2131 N N . ASN A 1 261 ? 33.339 6.806 -28.195 1.00 95.25 261 ASN A N 1
ATOM 2132 C CA . ASN A 1 261 ? 33.084 6.852 -29.639 1.00 95.25 261 ASN A CA 1
ATOM 2133 C C . ASN A 1 261 ? 33.139 8.282 -30.202 1.00 95.25 261 ASN A C 1
ATOM 2135 O O . ASN A 1 261 ? 33.622 8.498 -31.314 1.00 95.25 261 ASN A O 1
ATOM 2139 N N . ALA A 1 262 ? 32.650 9.274 -29.451 1.00 97.62 262 ALA A N 1
ATOM 2140 C CA . ALA A 1 262 ? 32.750 10.675 -29.845 1.00 97.62 262 ALA A CA 1
ATOM 2141 C C . ALA A 1 262 ? 34.212 11.153 -29.879 1.00 97.62 262 ALA A C 1
ATOM 2143 O O . ALA A 1 262 ? 34.609 11.798 -30.850 1.00 97.62 262 ALA A O 1
ATOM 2144 N N . SER A 1 263 ? 35.015 10.783 -28.875 1.00 95.81 263 SER A N 1
ATOM 2145 C CA . SER A 1 263 ? 36.445 11.113 -28.819 1.00 95.81 263 SER A CA 1
ATOM 2146 C C . SER A 1 263 ? 37.248 10.442 -29.942 1.00 95.81 263 SER A C 1
ATOM 2148 O O . SER A 1 263 ? 38.041 11.100 -30.613 1.00 95.81 263 SER A O 1
ATOM 2150 N N . GLU A 1 264 ? 36.975 9.169 -30.244 1.00 96.81 264 GLU A N 1
ATOM 2151 C CA . GLU A 1 264 ? 37.599 8.445 -31.357 1.00 96.81 264 GLU A CA 1
ATOM 2152 C C . GLU A 1 264 ? 37.212 9.066 -32.704 1.00 96.81 264 GLU A C 1
ATOM 2154 O O . GLU A 1 264 ? 38.062 9.267 -33.572 1.00 96.81 264 GLU A O 1
ATOM 2159 N N . LYS A 1 265 ? 35.942 9.457 -32.874 1.00 97.75 265 LYS A N 1
ATOM 2160 C CA . LYS A 1 265 ? 35.480 10.183 -34.065 1.00 97.75 265 LYS A CA 1
ATOM 2161 C C . LYS A 1 265 ? 36.212 11.513 -34.242 1.00 97.75 265 LYS A C 1
ATOM 2163 O O . LYS A 1 265 ? 36.575 11.857 -35.368 1.00 97.75 265 LYS A O 1
ATOM 2168 N N . GLU A 1 266 ? 36.414 12.272 -33.169 1.00 97.38 266 GLU A N 1
ATOM 2169 C CA . GLU A 1 266 ? 37.181 13.519 -33.218 1.00 97.38 266 GLU A CA 1
ATOM 2170 C C . GLU A 1 266 ? 38.641 13.261 -33.606 1.00 97.38 266 GLU A C 1
ATOM 2172 O O . GLU A 1 266 ? 39.174 13.945 -34.484 1.00 97.38 266 GLU A O 1
ATOM 2177 N N . GLN A 1 267 ? 39.251 12.216 -33.045 1.00 97.81 267 GLN A N 1
ATOM 2178 C CA . GLN A 1 267 ? 40.605 11.803 -33.394 1.00 97.81 267 GLN A CA 1
ATOM 2179 C C . GLN A 1 267 ? 40.729 11.413 -34.875 1.00 97.81 267 GLN A C 1
ATOM 2181 O O . GLN A 1 267 ? 41.608 11.927 -35.567 1.00 97.81 267 GLN A O 1
ATOM 2186 N N . TYR A 1 268 ? 39.797 10.621 -35.416 1.00 97.62 268 TYR A N 1
ATOM 2187 C CA . TYR A 1 268 ? 39.782 10.287 -36.846 1.00 97.62 268 TYR A CA 1
ATOM 2188 C C . TYR A 1 268 ? 39.627 11.517 -37.748 1.00 97.62 268 TYR A C 1
ATOM 2190 O O . TYR A 1 268 ? 40.225 11.576 -38.823 1.00 97.62 268 TYR A O 1
ATOM 2198 N N . LEU A 1 269 ? 38.850 12.523 -37.332 1.00 97.44 269 LEU A N 1
ATOM 2199 C CA . LEU A 1 269 ? 38.726 13.776 -38.079 1.00 97.44 269 LEU A CA 1
ATOM 2200 C C . LEU A 1 269 ? 40.029 14.585 -38.071 1.00 97.44 269 LEU A C 1
ATOM 2202 O O . LEU A 1 269 ? 40.369 15.198 -39.087 1.00 97.44 269 LEU A O 1
ATOM 2206 N N . LEU A 1 270 ? 40.760 14.598 -36.954 1.00 97.31 270 LEU A N 1
ATOM 2207 C CA . LEU A 1 270 ? 42.078 15.230 -36.871 1.00 97.31 270 LEU A CA 1
ATOM 2208 C C . LEU A 1 270 ? 43.090 14.526 -37.781 1.00 97.31 270 LEU A C 1
ATOM 2210 O O . LEU A 1 270 ? 43.769 15.199 -38.563 1.00 97.31 270 LEU A O 1
ATOM 2214 N N . ASP A 1 271 ? 43.129 13.195 -37.745 1.00 97.75 271 ASP A N 1
ATOM 2215 C CA . ASP A 1 271 ? 44.013 12.385 -38.586 1.00 97.75 271 ASP A CA 1
ATOM 2216 C C . ASP A 1 271 ? 43.698 12.572 -40.074 1.00 97.75 271 ASP A C 1
ATOM 2218 O O . ASP A 1 271 ? 44.604 12.784 -40.884 1.00 97.75 271 ASP A O 1
ATOM 2222 N N . LEU A 1 272 ? 42.413 12.597 -40.444 1.00 97.25 272 LEU A N 1
ATOM 2223 C CA . LEU A 1 272 ? 41.986 12.857 -41.818 1.00 97.25 272 LEU A CA 1
ATOM 2224 C C . LEU A 1 272 ? 42.457 14.235 -42.303 1.00 97.25 272 LEU A C 1
ATOM 2226 O O . LEU A 1 272 ? 42.983 14.345 -43.410 1.00 97.25 272 LEU A O 1
ATOM 2230 N N . ARG A 1 273 ? 42.327 15.283 -41.478 1.00 97.38 273 ARG A N 1
ATOM 2231 C CA . ARG A 1 273 ? 42.836 16.626 -41.811 1.00 97.38 273 ARG A CA 1
ATOM 2232 C C . ARG A 1 273 ? 44.359 16.646 -41.941 1.00 97.38 273 ARG A C 1
ATOM 2234 O O . ARG A 1 273 ? 44.889 17.359 -42.790 1.00 97.38 273 ARG A O 1
ATOM 2241 N N . ALA A 1 274 ? 45.084 15.902 -41.106 1.00 96.81 274 ALA A N 1
ATOM 2242 C CA . ALA A 1 274 ? 46.539 15.790 -41.205 1.00 96.81 274 ALA A CA 1
ATOM 2243 C C . ALA A 1 274 ? 46.966 15.081 -42.501 1.00 96.81 274 ALA A C 1
ATOM 2245 O O . ALA A 1 274 ? 47.846 15.573 -43.207 1.00 96.81 274 ALA A O 1
ATOM 2246 N N . LEU A 1 275 ? 46.296 13.983 -42.862 1.00 97.19 275 LEU A N 1
ATOM 2247 C CA . LEU A 1 275 ? 46.526 13.269 -44.119 1.00 97.19 275 LEU A CA 1
ATOM 2248 C C . LEU A 1 275 ? 46.176 14.117 -45.341 1.00 97.19 275 LEU A C 1
ATOM 2250 O O . LEU A 1 275 ? 46.935 14.127 -46.306 1.00 97.19 275 LEU A O 1
ATOM 2254 N N . GLN A 1 276 ? 45.066 14.857 -45.303 1.00 96.31 276 GLN A N 1
ATOM 2255 C CA . GLN A 1 276 ? 44.699 15.795 -46.364 1.00 96.31 276 GLN A CA 1
ATOM 2256 C C . GLN A 1 276 ? 45.768 16.875 -46.555 1.00 96.31 276 GLN A C 1
ATOM 2258 O O . GLN A 1 276 ? 46.166 17.117 -47.691 1.00 96.31 276 GLN A O 1
ATOM 2263 N N . ARG A 1 277 ? 46.287 17.466 -45.466 1.00 96.94 277 ARG A N 1
ATOM 2264 C CA . ARG A 1 277 ? 47.406 18.423 -45.535 1.00 96.94 277 ARG A CA 1
ATOM 2265 C C . ARG A 1 277 ? 48.653 17.800 -46.159 1.00 96.94 277 ARG A C 1
ATOM 2267 O O . ARG A 1 277 ? 49.199 18.366 -47.095 1.00 96.94 277 ARG A O 1
ATOM 2274 N N . ARG A 1 278 ? 49.047 16.601 -45.724 1.00 96.38 278 ARG A N 1
ATOM 2275 C CA . ARG A 1 278 ? 50.214 15.900 -46.281 1.00 96.38 278 ARG A CA 1
ATOM 2276 C C . ARG A 1 278 ? 50.039 15.541 -47.759 1.00 96.38 278 ARG A C 1
ATOM 2278 O O . ARG A 1 278 ? 50.980 15.656 -48.534 1.00 96.38 278 ARG A O 1
ATOM 2285 N N . ASN A 1 279 ? 48.848 15.104 -48.166 1.00 95.19 279 ASN A N 1
ATOM 2286 C CA . ASN A 1 279 ? 48.551 14.848 -49.577 1.00 95.19 279 ASN A CA 1
ATOM 2287 C C . ASN A 1 279 ? 48.606 16.135 -50.401 1.00 95.19 279 ASN A C 1
ATOM 2289 O O . ASN A 1 279 ? 49.151 16.115 -51.499 1.00 95.19 279 ASN A O 1
ATOM 2293 N N . GLN A 1 280 ? 48.089 17.244 -49.871 1.00 96.06 280 GLN A N 1
ATOM 2294 C CA . GLN A 1 280 ? 48.185 18.551 -50.514 1.00 96.06 280 GLN A CA 1
ATOM 2295 C C . GLN A 1 280 ? 49.653 18.976 -50.689 1.00 96.06 280 GLN A C 1
ATOM 2297 O O . GLN A 1 280 ? 50.048 19.322 -51.797 1.00 96.06 280 GLN A O 1
ATOM 2302 N N . GLU A 1 281 ? 50.480 18.843 -49.649 1.00 94.88 281 GLU A N 1
ATOM 2303 C CA . GLU A 1 281 ? 51.928 19.105 -49.710 1.00 94.88 281 GLU A CA 1
ATOM 2304 C C . GLU A 1 281 ? 52.634 18.229 -50.760 1.00 94.88 281 GLU A C 1
ATOM 2306 O O . GLU A 1 281 ? 53.487 18.709 -51.503 1.00 94.88 281 GLU A O 1
ATOM 2311 N N . LEU A 1 282 ? 52.272 16.944 -50.864 1.00 94.44 282 LEU A N 1
ATOM 2312 C CA . LEU A 1 282 ? 52.824 16.041 -51.880 1.00 94.44 282 LEU A CA 1
ATOM 2313 C C . LEU A 1 282 ? 52.385 16.421 -53.299 1.00 94.44 282 LEU A C 1
ATOM 2315 O O . LEU A 1 282 ? 53.203 16.370 -54.217 1.00 94.44 282 LEU A O 1
ATOM 2319 N N . ILE A 1 283 ? 51.120 16.807 -53.491 1.00 93.12 283 ILE A N 1
ATOM 2320 C CA . ILE A 1 283 ? 50.613 17.307 -54.777 1.00 93.12 283 ILE A CA 1
ATOM 2321 C C . ILE A 1 283 ? 51.366 18.581 -55.172 1.00 93.12 283 ILE A C 1
ATOM 2323 O O . ILE A 1 283 ? 51.801 18.699 -56.316 1.00 93.12 283 ILE A O 1
ATOM 2327 N N . GLU A 1 284 ? 51.566 19.504 -54.230 1.00 93.31 284 GLU A N 1
ATOM 2328 C CA . GLU A 1 284 ? 52.340 20.729 -54.440 1.00 93.31 284 GLU A CA 1
ATOM 2329 C C . GLU A 1 284 ? 53.803 20.423 -54.780 1.00 93.31 284 GLU A C 1
ATOM 2331 O O . GLU A 1 284 ? 54.321 20.968 -55.750 1.00 93.31 284 GLU A O 1
ATOM 2336 N N . ALA A 1 285 ? 54.452 19.490 -54.077 1.00 91.19 285 ALA A N 1
ATOM 2337 C CA . ALA A 1 285 ? 55.824 19.071 -54.371 1.00 91.19 285 ALA A CA 1
ATOM 2338 C C . ALA A 1 285 ? 55.961 18.404 -55.752 1.00 91.19 285 ALA A C 1
ATOM 2340 O O . ALA A 1 285 ? 56.924 18.667 -56.473 1.00 91.19 285 ALA A O 1
ATOM 2341 N N . LEU A 1 286 ? 54.996 17.566 -56.151 1.00 88.50 286 LEU A N 1
ATOM 2342 C CA . LEU A 1 286 ? 54.949 16.981 -57.494 1.00 88.50 286 LEU A CA 1
ATOM 2343 C C . LEU A 1 286 ? 54.724 18.051 -58.568 1.00 88.50 286 LEU A C 1
ATOM 2345 O O . LEU A 1 286 ? 55.361 17.995 -59.619 1.00 88.50 286 LEU A O 1
ATOM 2349 N N . ALA A 1 287 ? 53.864 19.038 -58.311 1.00 87.88 287 ALA A N 1
ATOM 2350 C CA . ALA A 1 287 ? 53.650 20.167 -59.213 1.00 87.88 287 ALA A CA 1
ATOM 2351 C C . ALA A 1 287 ? 54.906 21.051 -59.336 1.00 87.88 287 ALA A C 1
ATOM 2353 O O . ALA A 1 287 ? 55.246 21.483 -60.438 1.00 87.88 287 ALA A O 1
ATOM 2354 N N . GLU A 1 288 ? 55.634 21.275 -58.238 1.00 85.25 288 GLU A N 1
ATOM 2355 C CA . GLU A 1 288 ? 56.914 21.993 -58.221 1.00 85.25 288 GLU A CA 1
ATOM 2356 C C . GLU A 1 288 ? 57.991 21.224 -59.005 1.00 85.25 288 GLU A C 1
ATOM 2358 O O . GLU A 1 288 ? 58.723 21.821 -59.789 1.00 85.25 288 GLU A O 1
ATOM 2363 N N . ALA A 1 289 ? 58.040 19.892 -58.876 1.00 80.12 289 ALA A N 1
ATOM 2364 C CA . ALA A 1 289 ? 58.945 19.029 -59.639 1.00 80.12 289 ALA A CA 1
ATOM 2365 C C . ALA A 1 289 ? 58.594 18.949 -61.139 1.00 80.12 289 ALA A C 1
ATOM 2367 O O . ALA A 1 289 ? 59.471 18.709 -61.968 1.00 80.12 289 ALA A O 1
ATOM 2368 N N . GLN A 1 290 ? 57.323 19.159 -61.499 1.00 74.06 290 GLN A N 1
ATOM 2369 C CA . GLN A 1 290 ? 56.853 19.226 -62.885 1.00 74.06 290 GLN A CA 1
ATOM 2370 C C . GLN A 1 290 ? 56.981 20.622 -63.515 1.00 74.06 290 GLN A C 1
ATOM 2372 O O . GLN A 1 290 ? 56.770 20.752 -64.725 1.00 74.06 290 GLN A O 1
ATOM 2377 N N . LYS A 1 291 ? 57.353 21.669 -62.760 1.00 64.81 291 LYS A N 1
ATOM 2378 C CA . LYS A 1 291 ? 57.713 22.961 -63.363 1.00 64.81 291 LYS A CA 1
ATOM 2379 C C . LYS A 1 291 ? 58.958 22.752 -64.236 1.00 64.81 291 LYS A C 1
ATOM 2381 O O . LYS A 1 291 ? 60.009 22.370 -63.722 1.00 64.81 291 LYS A O 1
ATOM 2386 N N . PRO A 1 292 ? 58.879 22.989 -65.557 1.00 56.22 292 PRO A N 1
ATOM 2387 C CA . PRO A 1 292 ? 59.968 22.666 -66.459 1.00 56.22 292 PRO A CA 1
ATOM 2388 C C . PRO A 1 292 ? 61.170 23.561 -66.166 1.00 56.22 292 PRO A C 1
ATOM 2390 O O . PRO A 1 292 ? 61.123 24.781 -66.348 1.00 56.22 292 PRO A O 1
ATOM 2393 N N . ASN A 1 293 ? 62.272 22.926 -65.775 1.00 47.06 293 ASN A N 1
ATOM 2394 C CA . ASN A 1 293 ? 63.599 23.498 -65.900 1.00 47.06 293 ASN A CA 1
ATOM 2395 C C . ASN A 1 293 ? 63.818 23.746 -67.403 1.00 47.06 293 ASN A C 1
ATOM 2397 O O . ASN A 1 293 ? 64.004 22.814 -68.185 1.00 47.06 293 ASN A O 1
ATOM 2401 N N . LYS A 1 294 ? 63.675 25.002 -67.842 1.00 52.41 294 LYS A N 1
ATOM 2402 C CA . LYS A 1 294 ? 64.026 25.416 -69.202 1.00 52.41 294 LYS A CA 1
ATOM 2403 C C . LYS A 1 294 ? 65.514 25.147 -69.375 1.00 52.41 294 LYS A C 1
ATOM 2405 O O . LYS A 1 294 ? 66.287 25.910 -68.820 1.00 52.41 294 LYS A O 1
ATOM 2410 N N . LEU A 1 295 ? 65.881 24.103 -70.117 1.00 47.00 295 LEU A N 1
ATOM 2411 C CA . LEU A 1 295 ? 67.029 24.027 -71.030 1.00 47.00 295 LEU A CA 1
ATOM 2412 C C . LEU A 1 295 ? 66.998 22.658 -71.751 1.00 47.00 295 LEU A C 1
ATOM 2414 O O . LEU A 1 295 ? 66.966 21.621 -71.095 1.00 47.00 295 LEU A O 1
ATOM 2418 N N . SER A 1 296 ? 67.052 22.711 -73.094 1.00 38.31 296 SER A N 1
ATOM 2419 C CA . SER A 1 296 ? 67.340 21.618 -74.059 1.00 38.31 296 SER A CA 1
ATOM 2420 C C . SER A 1 296 ? 66.137 20.745 -74.500 1.00 38.31 296 SER A C 1
ATOM 2422 O O . SER A 1 296 ? 65.661 19.908 -73.746 1.00 38.31 296 SER A O 1
ATOM 2424 N N . SER A 1 297 ? 65.488 21.063 -75.641 1.00 37.41 297 SER A N 1
ATOM 2425 C CA . SER A 1 297 ? 65.660 20.460 -77.004 1.00 37.41 297 SER A CA 1
ATOM 2426 C C . SER A 1 297 ? 65.059 19.044 -77.130 1.00 37.41 297 SER A C 1
ATOM 2428 O O . SER A 1 297 ? 65.425 18.190 -76.340 1.00 37.41 297 SER A O 1
ATOM 2430 N N . GLU A 1 298 ? 64.198 18.627 -78.066 1.00 38.81 298 GLU A N 1
ATOM 2431 C CA . GLU A 1 298 ? 63.638 19.105 -79.346 1.00 38.81 298 GLU A CA 1
ATOM 2432 C C . GLU A 1 298 ? 62.392 18.216 -79.673 1.00 38.81 298 GLU A C 1
ATOM 2434 O O . GLU A 1 298 ? 62.185 17.202 -79.000 1.00 38.81 298 GLU A O 1
ATOM 2439 N N . PRO A 1 299 ? 61.540 18.550 -80.668 1.00 50.75 299 PRO A N 1
ATOM 2440 C CA . PRO A 1 299 ? 60.201 17.976 -80.818 1.00 50.75 299 PRO A CA 1
ATOM 2441 C C . PRO A 1 299 ? 60.119 16.823 -81.834 1.00 50.75 299 PRO A C 1
ATOM 2443 O O . PRO A 1 299 ? 60.526 16.962 -82.986 1.00 50.75 299 PRO A O 1
ATOM 2446 N N . LEU A 1 300 ? 59.438 15.733 -81.467 1.00 39.91 300 LEU A N 1
ATOM 2447 C CA . LEU A 1 300 ? 58.909 14.754 -82.422 1.00 39.91 300 LEU A CA 1
ATOM 2448 C C . LEU A 1 300 ? 57.381 14.847 -82.458 1.00 39.91 300 LEU A C 1
ATOM 2450 O O . LEU A 1 300 ? 56.680 14.524 -81.501 1.00 39.91 300 LEU A O 1
ATOM 2454 N N . LYS A 1 301 ? 56.876 15.331 -83.595 1.00 47.59 301 LYS A N 1
ATOM 2455 C CA . LYS A 1 301 ? 55.469 15.247 -83.995 1.00 47.59 301 LYS A CA 1
ATOM 2456 C C . LYS A 1 301 ? 55.149 13.800 -84.361 1.00 47.59 301 LYS A C 1
ATOM 2458 O O . LYS A 1 301 ? 55.916 13.218 -85.116 1.00 47.59 301 LYS A O 1
ATOM 2463 N N . LEU A 1 302 ? 54.001 13.294 -83.903 1.00 40.25 302 LEU A N 1
ATOM 2464 C CA . LEU A 1 302 ? 53.049 12.431 -84.628 1.00 40.25 302 LEU A CA 1
ATOM 2465 C C . LEU A 1 302 ? 51.962 11.973 -83.640 1.00 40.25 302 LEU A C 1
ATOM 2467 O O . LEU A 1 302 ? 52.219 11.191 -82.736 1.00 40.25 302 LEU A O 1
ATOM 2471 N N . GLY A 1 303 ? 50.735 12.460 -83.807 1.00 34.94 303 GLY A N 1
ATOM 2472 C CA . GLY A 1 303 ? 49.591 11.553 -83.909 1.00 34.94 303 GLY A CA 1
ATOM 2473 C C . GLY A 1 303 ? 48.408 12.034 -83.077 1.00 34.94 303 GLY A C 1
ATOM 2474 O O . GLY A 1 303 ? 48.517 12.231 -81.875 1.00 34.94 303 GLY A O 1
ATOM 2475 N N . ALA A 1 304 ? 47.297 12.285 -83.756 1.00 41.06 304 ALA A N 1
ATOM 2476 C CA . ALA A 1 304 ? 46.086 12.915 -83.256 1.00 41.06 304 ALA A CA 1
ATOM 2477 C C . ALA A 1 304 ? 45.405 12.183 -82.086 1.00 41.06 304 ALA A C 1
ATOM 2479 O O . ALA A 1 304 ? 45.152 10.984 -82.170 1.00 41.06 304 ALA A O 1
ATOM 2480 N N . SER A 1 305 ? 44.972 12.941 -81.075 1.00 44.88 305 SER A N 1
ATOM 2481 C CA . SER A 1 305 ? 43.586 12.942 -80.567 1.00 44.88 305 SER A CA 1
ATOM 2482 C C . SER A 1 305 ? 43.492 13.707 -79.252 1.00 44.88 305 SER A C 1
ATOM 2484 O O . SER A 1 305 ? 43.912 13.228 -78.206 1.00 44.88 305 SER A O 1
ATOM 2486 N N . SER A 1 306 ? 42.890 14.888 -79.299 1.00 38.03 306 SER A N 1
ATOM 2487 C CA . SER A 1 306 ? 41.814 15.280 -78.381 1.00 38.03 306 SER A CA 1
ATOM 2488 C C . SER A 1 306 ? 41.405 16.710 -78.708 1.00 38.03 306 SER A C 1
ATOM 2490 O O . SER A 1 306 ? 42.067 17.685 -78.366 1.00 38.03 306 SER A O 1
ATOM 2492 N N . ASN A 1 307 ? 40.269 16.828 -79.391 1.00 37.09 307 ASN A N 1
ATOM 2493 C CA . ASN A 1 307 ? 39.446 18.014 -79.253 1.00 37.09 307 ASN A CA 1
ATOM 2494 C C . ASN A 1 307 ? 39.006 18.080 -77.789 1.00 37.09 307 ASN A C 1
ATOM 2496 O O . ASN A 1 307 ? 38.196 17.268 -77.351 1.00 37.09 307 ASN A O 1
ATOM 2500 N N . SER A 1 308 ? 39.505 19.053 -77.044 1.00 40.38 308 SER A N 1
ATOM 2501 C CA . SER A 1 308 ? 38.777 19.581 -75.903 1.00 40.38 308 SER A CA 1
ATOM 2502 C C . SER A 1 308 ? 39.035 21.070 -75.851 1.00 40.38 308 SER A C 1
ATOM 2504 O O . SER A 1 308 ? 40.186 21.497 -75.804 1.00 40.38 308 SER A O 1
ATOM 2506 N N . LEU A 1 309 ? 37.938 21.818 -75.955 1.00 43.00 309 LEU A N 1
ATOM 2507 C CA . LEU A 1 309 ? 37.637 23.106 -75.334 1.00 43.00 309 LEU A CA 1
ATOM 2508 C C . LEU A 1 309 ? 36.757 23.932 -76.280 1.00 43.00 309 LEU A C 1
ATOM 2510 O O . LEU A 1 309 ? 37.202 24.839 -76.981 1.00 43.00 309 LEU A O 1
ATOM 2514 N N . ARG A 1 310 ? 35.450 23.662 -76.215 1.00 40.56 310 ARG A N 1
ATOM 2515 C CA . ARG A 1 310 ? 34.482 24.751 -76.101 1.00 40.56 310 ARG A CA 1
ATOM 2516 C C . ARG A 1 310 ? 33.607 24.538 -74.864 1.00 40.56 310 ARG A C 1
ATOM 2518 O O . ARG A 1 310 ? 33.373 23.391 -74.488 1.00 40.56 310 ARG A O 1
ATOM 2525 N N . PRO A 1 311 ? 33.208 25.640 -74.212 1.00 51.12 311 PRO A N 1
ATOM 2526 C CA . PRO A 1 311 ? 32.648 25.663 -72.877 1.00 51.12 311 PRO A CA 1
ATOM 2527 C C . PRO A 1 311 ? 31.133 25.748 -72.990 1.00 51.12 311 PRO A C 1
ATOM 2529 O O . PRO A 1 311 ? 30.609 26.814 -73.284 1.00 51.12 311 PRO A O 1
ATOM 2532 N N . ASP A 1 312 ? 30.427 24.645 -72.794 1.00 42.16 312 ASP A N 1
ATOM 2533 C CA . ASP A 1 312 ? 29.009 24.732 -72.480 1.00 42.16 312 ASP A CA 1
ATOM 2534 C C . ASP A 1 312 ? 28.483 23.408 -71.940 1.00 42.16 312 ASP A C 1
ATOM 2536 O O . ASP A 1 312 ? 28.978 22.344 -72.302 1.00 42.16 312 ASP A O 1
ATOM 2540 N N . GLN A 1 313 ? 27.439 23.517 -71.123 1.00 38.50 313 GLN A N 1
ATOM 2541 C CA . GLN A 1 313 ? 26.653 22.432 -70.527 1.00 38.50 313 GLN A CA 1
ATOM 2542 C C . GLN A 1 313 ? 27.258 21.786 -69.275 1.00 38.50 313 GLN A C 1
ATOM 2544 O O . GLN A 1 313 ? 27.958 20.778 -69.300 1.00 38.50 313 GLN A O 1
ATOM 2549 N N . ARG A 1 314 ? 26.865 22.355 -68.128 1.00 47.72 314 ARG A N 1
ATOM 2550 C CA . ARG A 1 314 ? 26.708 21.614 -66.872 1.00 47.72 314 ARG A CA 1
ATOM 2551 C C . ARG A 1 314 ? 25.718 20.459 -67.093 1.00 47.72 314 ARG A C 1
ATOM 2553 O O . ARG A 1 314 ? 24.567 20.746 -67.423 1.00 47.72 314 ARG A O 1
ATOM 2560 N N . PRO A 1 315 ? 26.082 19.199 -66.818 1.00 38.06 315 PRO A N 1
ATOM 2561 C CA . PRO A 1 315 ? 25.104 18.150 -66.595 1.00 38.06 315 PRO A CA 1
ATOM 2562 C C . PRO A 1 315 ? 24.658 18.238 -65.135 1.00 38.06 315 PRO A C 1
ATOM 2564 O O . PRO A 1 315 ? 25.375 17.856 -64.212 1.00 38.06 315 PRO A O 1
ATOM 2567 N N . VAL A 1 316 ? 23.464 18.791 -64.936 1.00 51.50 316 VAL A N 1
ATOM 2568 C CA . VAL A 1 316 ? 22.626 18.439 -63.791 1.00 51.50 316 VAL A CA 1
ATOM 2569 C C . VAL A 1 316 ? 22.290 16.961 -63.969 1.00 51.50 316 VAL A C 1
ATOM 2571 O O . VAL A 1 316 ? 21.576 16.602 -64.901 1.00 51.50 316 VAL A O 1
ATOM 2574 N N . LEU A 1 317 ? 22.860 16.105 -63.125 1.00 41.47 317 LEU A N 1
ATOM 2575 C CA . LEU A 1 317 ? 22.404 14.731 -62.954 1.00 41.47 317 LEU A CA 1
ATOM 2576 C C . LEU A 1 317 ? 22.010 14.546 -61.493 1.00 41.47 317 LEU A C 1
ATOM 2578 O O . LEU A 1 317 ? 22.842 14.567 -60.587 1.00 41.47 317 LEU A O 1
ATOM 2582 N N . ASP A 1 318 ? 20.699 14.428 -61.325 1.00 36.22 318 ASP A N 1
ATOM 2583 C CA . ASP A 1 318 ? 19.983 14.049 -60.121 1.00 36.22 318 ASP A CA 1
ATOM 2584 C C . ASP A 1 318 ? 20.547 12.776 -59.472 1.00 36.22 318 ASP A C 1
ATOM 2586 O O . ASP A 1 318 ? 20.653 11.739 -60.135 1.00 36.22 318 ASP A O 1
ATOM 2590 N N . PRO A 1 319 ? 20.748 12.765 -58.145 1.00 46.88 319 PRO A N 1
ATOM 2591 C CA . PRO A 1 319 ? 20.483 11.582 -57.354 1.00 46.88 319 PRO A CA 1
ATOM 2592 C C . PRO A 1 319 ? 18.971 11.525 -57.092 1.00 46.88 319 PRO A C 1
ATOM 2594 O O . PRO A 1 319 ? 18.410 12.300 -56.316 1.00 46.88 319 PRO A O 1
ATOM 2597 N N . THR A 1 320 ? 18.285 10.603 -57.764 1.00 48.00 320 THR A N 1
ATOM 2598 C CA . THR A 1 320 ? 16.880 10.300 -57.472 1.00 48.00 320 THR A CA 1
ATOM 2599 C C . THR A 1 320 ? 16.769 9.715 -56.066 1.00 48.00 320 THR A C 1
ATOM 2601 O O . THR A 1 320 ? 17.339 8.662 -55.792 1.00 48.00 320 THR A O 1
ATOM 2604 N N . GLY A 1 321 ? 16.002 10.374 -55.191 1.00 35.38 321 GLY A N 1
ATOM 2605 C CA . GLY A 1 321 ? 15.614 9.802 -53.901 1.00 35.38 321 GLY A CA 1
ATOM 2606 C C . GLY A 1 321 ? 15.149 10.799 -52.840 1.00 35.38 321 GLY A C 1
ATOM 2607 O O . GLY A 1 321 ? 15.754 10.877 -51.782 1.00 35.38 321 GLY A O 1
ATOM 2608 N N . ALA A 1 322 ? 14.054 11.519 -53.104 1.00 41.78 322 ALA A N 1
ATOM 2609 C CA . ALA A 1 322 ? 13.215 12.185 -52.097 1.00 41.78 322 ALA A CA 1
ATOM 2610 C C . ALA A 1 322 ? 13.832 13.345 -51.282 1.00 41.78 322 ALA A C 1
ATOM 2612 O O . ALA A 1 322 ? 13.776 13.366 -50.055 1.00 41.78 322 ALA A O 1
ATOM 2613 N N . ALA A 1 323 ? 14.255 14.413 -51.961 1.00 39.91 323 ALA A N 1
ATOM 2614 C CA . ALA A 1 323 ? 14.138 15.750 -51.380 1.00 39.91 323 ALA A CA 1
ATOM 2615 C C . ALA A 1 323 ? 12.682 16.224 -51.533 1.00 39.91 323 ALA A C 1
ATOM 2617 O O . ALA A 1 323 ? 12.329 16.950 -52.464 1.00 39.91 323 ALA A O 1
ATOM 2618 N N . ALA A 1 324 ? 11.804 15.781 -50.629 1.00 38.22 324 ALA A N 1
ATOM 2619 C CA . ALA A 1 324 ? 10.571 16.513 -50.394 1.00 38.22 324 ALA A CA 1
ATOM 2620 C C . ALA A 1 324 ? 10.985 17.906 -49.916 1.00 38.22 324 ALA A C 1
ATOM 2622 O O . ALA A 1 324 ? 11.650 18.043 -48.890 1.00 38.22 324 ALA A O 1
ATOM 2623 N N . LYS A 1 325 ? 10.628 18.927 -50.702 1.00 39.72 325 LYS A N 1
ATOM 2624 C CA . LYS A 1 325 ? 10.623 20.326 -50.277 1.00 39.72 325 LYS A CA 1
ATOM 2625 C C . LYS A 1 325 ? 10.136 20.349 -48.833 1.00 39.72 325 LYS A C 1
ATOM 2627 O O . LYS A 1 325 ? 9.043 19.854 -48.567 1.00 39.72 325 LYS A O 1
ATOM 2632 N N . THR A 1 326 ? 10.961 20.856 -47.927 1.00 42.72 326 THR A N 1
ATOM 2633 C CA . THR A 1 326 ? 10.598 21.128 -46.540 1.00 42.72 326 THR A CA 1
ATOM 2634 C C . THR A 1 326 ? 9.387 22.053 -46.547 1.00 42.72 326 THR A C 1
ATOM 2636 O O . THR A 1 326 ? 9.520 23.273 -46.574 1.00 42.72 326 THR A O 1
ATOM 2639 N N . ALA A 1 327 ? 8.190 21.469 -46.598 1.00 47.91 327 ALA A N 1
ATOM 2640 C CA . ALA A 1 327 ? 7.011 22.107 -46.069 1.00 47.91 327 ALA A CA 1
ATOM 2641 C C . ALA A 1 327 ? 7.319 22.270 -44.586 1.00 47.91 327 ALA A C 1
ATOM 2643 O O . ALA A 1 327 ? 7.573 21.278 -43.897 1.00 47.91 327 ALA A O 1
ATOM 2644 N N . GLU A 1 328 ? 7.399 23.517 -44.131 1.00 54.91 328 GLU A N 1
ATOM 2645 C CA . GLU A 1 328 ? 7.468 23.816 -42.707 1.00 54.91 328 GLU A CA 1
ATOM 2646 C C . GLU A 1 328 ? 6.448 22.945 -41.959 1.00 54.91 328 GLU A C 1
ATOM 2648 O O . GLU A 1 328 ? 5.343 22.733 -42.480 1.00 54.91 328 GLU A O 1
ATOM 2653 N N . PRO A 1 329 ? 6.803 22.389 -40.787 1.00 54.78 329 PRO A N 1
ATOM 2654 C CA . PRO A 1 329 ? 5.951 21.451 -40.075 1.00 54.78 329 PRO A CA 1
ATOM 2655 C C . PRO A 1 329 ? 4.667 22.161 -39.639 1.00 54.78 329 PRO A C 1
ATOM 2657 O O . PRO A 1 329 ? 4.607 22.792 -38.588 1.00 54.78 329 PRO A O 1
ATOM 2660 N N . ALA A 1 330 ? 3.631 22.072 -40.472 1.00 72.31 330 ALA A N 1
ATOM 2661 C CA . ALA A 1 330 ? 2.312 22.587 -40.167 1.00 72.31 330 ALA A CA 1
ATOM 2662 C C . ALA A 1 330 ? 1.703 21.706 -39.070 1.00 72.31 330 ALA A C 1
ATOM 2664 O O . ALA A 1 330 ? 1.241 20.590 -39.324 1.00 72.31 330 ALA A O 1
ATOM 2665 N N . LEU A 1 331 ? 1.733 22.204 -37.840 1.00 83.56 331 LEU A N 1
ATOM 2666 C CA . LEU A 1 331 ? 1.124 21.586 -36.673 1.00 83.56 331 LEU A CA 1
ATOM 2667 C C . LEU A 1 331 ? -0.401 21.627 -36.851 1.00 83.56 331 LEU A C 1
ATOM 2669 O O . LEU A 1 331 ? -0.958 22.676 -37.167 1.00 83.56 331 LEU A O 1
ATOM 2673 N N . ARG A 1 332 ? -1.101 20.500 -36.691 1.00 90.06 332 ARG A N 1
ATOM 2674 C CA . ARG A 1 332 ? -2.552 20.418 -36.942 1.00 90.06 332 ARG A CA 1
ATOM 2675 C C . ARG A 1 332 ? -3.344 20.269 -35.652 1.00 90.06 332 ARG A C 1
ATOM 2677 O O . ARG A 1 332 ? -2.941 19.535 -34.757 1.00 90.06 332 ARG A O 1
ATOM 2684 N N . CYS A 1 333 ? -4.501 20.924 -35.593 1.00 86.56 333 CYS A N 1
ATOM 2685 C CA . CYS A 1 333 ? -5.463 20.726 -34.512 1.00 86.56 333 CYS A CA 1
ATOM 2686 C C . CYS A 1 333 ? -6.069 19.316 -34.585 1.00 86.56 333 CYS A C 1
ATOM 2688 O O . CYS A 1 333 ? -6.634 18.979 -35.625 1.00 86.56 333 CYS A O 1
ATOM 2690 N N . PRO A 1 334 ? -6.009 18.501 -33.518 1.00 84.94 334 PRO A N 1
ATOM 2691 C CA . PRO A 1 334 ? -6.546 17.140 -33.534 1.00 84.94 334 PRO A CA 1
ATOM 2692 C C . PRO A 1 334 ? -8.079 17.091 -33.620 1.00 84.94 334 PRO A C 1
ATOM 2694 O O . PRO A 1 334 ? -8.628 16.058 -33.981 1.00 84.94 334 PRO A O 1
ATOM 2697 N N . ILE A 1 335 ? -8.768 18.201 -33.330 1.00 86.56 335 ILE A N 1
ATOM 2698 C CA . ILE A 1 335 ? -10.237 18.264 -33.291 1.00 86.56 335 ILE A CA 1
ATOM 2699 C C . ILE A 1 335 ? -10.806 18.662 -34.658 1.00 86.56 335 ILE A C 1
ATOM 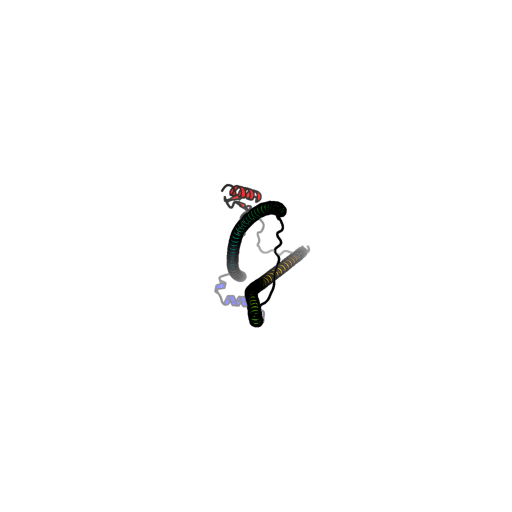2701 O O . ILE A 1 335 ? -11.715 18.019 -35.169 1.00 86.56 335 ILE A O 1
ATOM 2705 N N . CYS A 1 336 ? -10.253 19.700 -35.292 1.00 89.94 336 CYS A N 1
ATOM 2706 C CA . CYS A 1 336 ? -10.780 20.235 -36.557 1.00 89.94 336 CYS A CA 1
ATOM 2707 C C . CYS A 1 336 ? -9.804 20.130 -37.743 1.00 89.94 336 CYS A C 1
ATOM 2709 O O . CYS A 1 336 ? -10.089 20.633 -38.829 1.00 89.94 336 CYS A O 1
ATOM 2711 N N . SER A 1 337 ? -8.638 19.503 -37.550 1.00 85.38 337 SER A N 1
ATOM 2712 C CA . SER A 1 337 ? -7.598 19.255 -38.567 1.00 85.38 337 SER A CA 1
ATOM 2713 C C . SER A 1 337 ? -7.008 20.495 -39.263 1.00 85.38 337 SER A C 1
ATOM 2715 O O . SER A 1 337 ? -6.259 20.365 -40.243 1.00 85.38 337 SER A O 1
ATOM 2717 N N . LYS A 1 338 ? -7.287 21.705 -38.752 1.00 87.19 338 LYS A N 1
ATOM 2718 C CA . LYS A 1 338 ? -6.742 22.965 -39.281 1.00 87.19 338 LYS A CA 1
ATOM 2719 C C . LYS A 1 338 ? -5.219 23.039 -39.070 1.00 87.19 338 LYS A C 1
ATOM 2721 O O . LYS A 1 338 ? -4.765 22.718 -37.970 1.00 87.19 338 LYS A O 1
ATOM 2726 N N . PRO A 1 339 ? -4.434 23.418 -40.099 1.00 87.69 339 PRO A N 1
ATOM 2727 C CA . PRO A 1 339 ? -2.982 23.559 -40.003 1.00 87.69 339 PRO A CA 1
ATOM 2728 C C . PRO A 1 339 ? -2.566 24.922 -39.431 1.00 87.69 339 PRO A C 1
ATOM 2730 O O . PRO A 1 339 ? -3.166 25.946 -39.749 1.00 87.69 339 PRO A O 1
ATOM 2733 N N . PHE A 1 340 ? -1.497 24.925 -38.639 1.00 87.38 340 PHE A N 1
ATOM 2734 C CA . PHE A 1 340 ? -0.904 26.093 -37.994 1.00 87.38 340 PHE A CA 1
ATOM 2735 C C . PHE A 1 340 ? 0.622 26.034 -38.089 1.00 87.38 340 PHE A C 1
ATOM 2737 O O . PHE A 1 340 ? 1.218 24.961 -38.043 1.00 87.38 340 PHE A O 1
ATOM 2744 N N . TYR A 1 341 ? 1.256 27.199 -38.183 1.00 84.81 341 TYR A N 1
ATOM 2745 C CA . TYR A 1 341 ? 2.709 27.320 -38.369 1.00 84.81 341 TYR A CA 1
ATOM 2746 C C . TYR A 1 341 ? 3.465 27.655 -37.072 1.00 84.81 341 TYR A C 1
ATOM 2748 O O . TYR A 1 341 ? 4.690 27.683 -37.058 1.00 84.81 341 TYR A O 1
ATOM 2756 N N . ALA A 1 342 ? 2.750 27.881 -35.963 1.00 86.31 342 ALA A N 1
ATOM 2757 C CA . ALA A 1 342 ? 3.328 28.166 -34.651 1.00 86.31 342 ALA A CA 1
ATOM 2758 C C . ALA A 1 342 ? 2.582 27.403 -33.547 1.00 86.31 342 ALA A C 1
ATOM 2760 O O . ALA A 1 342 ? 1.349 27.383 -33.519 1.00 86.31 342 ALA A O 1
ATOM 2761 N N . LEU A 1 343 ? 3.335 26.800 -32.620 1.00 85.31 343 LEU A N 1
ATOM 2762 C CA . LEU A 1 343 ? 2.790 25.963 -31.545 1.00 85.31 343 LEU A CA 1
ATOM 2763 C C . LEU A 1 343 ? 1.867 26.746 -30.603 1.00 85.31 343 LEU A C 1
ATOM 2765 O O . LEU A 1 343 ? 0.822 26.237 -30.219 1.00 85.31 343 LEU A O 1
ATOM 2769 N N . THR A 1 344 ? 2.204 27.997 -30.288 1.00 88.00 344 THR A N 1
ATOM 2770 C CA . THR A 1 344 ? 1.401 28.862 -29.408 1.00 88.00 344 THR A CA 1
ATOM 2771 C C . THR A 1 344 ? 0.012 29.151 -29.978 1.00 88.00 344 THR A C 1
ATOM 2773 O O . THR A 1 344 ? -0.972 29.120 -29.244 1.00 88.00 344 THR A O 1
ATOM 2776 N N . VAL A 1 345 ? -0.083 29.359 -31.295 1.00 87.62 345 VAL A N 1
ATOM 2777 C CA . VAL A 1 345 ? -1.351 29.614 -32.001 1.00 87.62 345 VAL A CA 1
ATOM 2778 C C . VAL A 1 345 ? -2.189 28.341 -32.108 1.00 87.62 345 VAL A C 1
ATOM 2780 O O . VAL A 1 345 ? -3.410 28.384 -31.968 1.00 87.62 345 VAL A O 1
ATOM 2783 N N . LEU A 1 346 ? -1.544 27.188 -32.317 1.00 91.00 346 LEU A N 1
ATOM 2784 C CA . LEU A 1 346 ? -2.232 25.902 -32.254 1.00 91.00 346 LEU A CA 1
ATOM 2785 C C . LEU A 1 346 ? -2.795 25.656 -30.849 1.00 91.00 346 LEU A C 1
ATOM 2787 O O . LEU A 1 346 ? -3.937 25.235 -30.719 1.00 91.00 346 LEU A O 1
ATOM 2791 N N . GLN A 1 347 ? -2.013 25.923 -29.806 1.00 86.38 347 GLN A N 1
ATOM 2792 C CA . GLN A 1 347 ? -2.392 25.636 -28.427 1.00 86.38 347 GLN A CA 1
ATOM 2793 C C . GLN A 1 347 ? -3.589 26.485 -27.974 1.00 86.38 347 GLN A C 1
ATOM 2795 O O . GLN A 1 347 ? -4.524 25.944 -27.388 1.00 86.38 347 GLN A O 1
ATOM 2800 N N . SER A 1 348 ? -3.625 27.778 -28.325 1.00 89.50 348 SER A N 1
ATOM 2801 C CA . SER A 1 348 ? -4.803 28.622 -28.076 1.00 89.50 348 SER A CA 1
ATOM 2802 C C . SER A 1 348 ? -6.026 28.131 -28.854 1.00 89.50 348 SER A C 1
ATOM 2804 O O . SER A 1 348 ? -7.117 28.034 -28.307 1.00 89.50 348 SER A O 1
ATOM 2806 N N . HIS A 1 349 ? -5.839 27.746 -30.118 1.00 90.88 349 HIS A N 1
ATOM 2807 C CA . HIS A 1 349 ? -6.925 27.253 -30.956 1.00 90.88 349 HIS A CA 1
ATOM 2808 C C . HIS A 1 349 ? -7.484 25.895 -30.503 1.00 90.88 349 HIS A C 1
ATOM 2810 O O . HIS A 1 349 ? -8.678 25.649 -30.657 1.00 90.88 349 HIS A O 1
ATOM 2816 N N . VAL A 1 350 ? -6.641 25.000 -29.981 1.00 91.81 350 VAL A N 1
ATOM 2817 C CA . VAL A 1 350 ? -7.073 23.706 -29.435 1.00 91.81 350 VAL A CA 1
ATOM 2818 C C . VAL A 1 350 ? -7.939 23.920 -28.200 1.00 91.81 350 VAL A C 1
ATOM 2820 O O . VAL A 1 350 ? -8.991 23.297 -28.118 1.00 91.81 350 VAL A O 1
ATOM 2823 N N . ASN A 1 351 ? -7.558 24.841 -27.310 1.00 87.88 351 ASN A N 1
ATOM 2824 C CA . ASN A 1 351 ? -8.377 25.200 -26.151 1.00 87.88 351 ASN A CA 1
ATOM 2825 C C . ASN A 1 351 ? -9.735 25.776 -26.593 1.00 87.88 351 ASN A C 1
ATOM 2827 O O . ASN A 1 351 ? -10.773 25.262 -26.194 1.00 87.88 351 ASN A O 1
ATOM 2831 N N . ASP A 1 352 ? -9.743 26.722 -27.538 1.00 88.00 352 ASP A N 1
ATOM 2832 C CA . ASP A 1 352 ? -10.993 27.281 -28.079 1.00 88.00 352 ASP A CA 1
ATOM 2833 C C . ASP A 1 352 ? -11.859 26.242 -28.826 1.00 88.00 352 ASP A C 1
ATOM 2835 O O . ASP A 1 352 ? -13.079 26.388 -28.914 1.00 88.00 352 ASP A O 1
ATOM 2839 N N . CYS A 1 353 ? -11.243 25.218 -29.432 1.00 88.06 353 CYS A N 1
ATOM 2840 C CA . CYS A 1 353 ? -11.952 24.123 -30.108 1.00 88.06 353 CYS A CA 1
ATOM 2841 C C . CYS A 1 353 ? -12.526 23.090 -29.141 1.00 88.06 353 CYS A C 1
ATOM 2843 O O . CYS A 1 353 ? -13.515 22.448 -29.497 1.00 88.06 353 CYS A O 1
ATOM 2845 N N . LEU A 1 354 ? -11.894 22.902 -27.982 1.00 86.81 354 LEU A N 1
ATOM 2846 C CA . LEU A 1 354 ? -12.403 22.050 -26.910 1.00 86.81 354 LEU A CA 1
ATOM 2847 C C . LEU A 1 354 ? -13.629 22.682 -26.250 1.00 86.81 354 LEU A C 1
ATOM 2849 O O . LEU A 1 354 ? -14.572 21.968 -25.960 1.00 86.81 354 LEU A O 1
ATOM 2853 N N . ASP A 1 355 ? -13.653 24.006 -26.093 1.00 79.25 355 ASP A N 1
ATOM 2854 C CA . ASP A 1 355 ? -14.761 24.698 -25.418 1.00 79.25 355 ASP A CA 1
ATOM 2855 C C . ASP A 1 355 ? -16.020 24.874 -26.296 1.00 79.25 355 ASP A C 1
ATOM 2857 O O . ASP A 1 355 ? -17.073 25.287 -25.807 1.00 79.25 355 ASP A O 1
ATOM 2861 N N . LYS A 1 356 ? -15.925 24.614 -27.609 1.00 71.69 356 LYS A N 1
ATOM 2862 C CA . LYS A 1 356 ? -17.013 24.821 -28.591 1.00 71.69 356 LYS A CA 1
ATOM 2863 C C . LYS A 1 356 ? -17.606 23.537 -29.179 1.00 71.69 356 LYS A C 1
ATOM 2865 O O . LYS A 1 356 ? -18.533 23.645 -29.984 1.00 71.69 356 LYS A O 1
ATOM 2870 N N . ASN A 1 357 ? -17.087 22.366 -28.813 1.00 54.03 357 ASN A N 1
ATOM 2871 C CA . ASN A 1 357 ? -17.679 21.054 -29.104 1.00 54.03 357 ASN A CA 1
ATOM 2872 C C . ASN A 1 357 ? -18.050 20.377 -27.792 1.00 54.03 357 ASN A C 1
ATOM 2874 O O . ASN A 1 357 ? -19.034 19.607 -27.808 1.00 54.03 357 ASN A O 1
#

Mean predicted aligned error: 22.67 Å

pLDDT: mean 81.7, std 20.04, range [33.12, 98.25]

Radius of gyration: 62.87 Å; Cα contacts (8 Å, |Δi|>4): 35; chains: 1; bounding box: 118×59×184 Å

Sequence (357 aa):
MGEVQADVLKNSIYSQFPSFCSLQARAEDVVKLQTMMTEYLALKQTLDKVNHTMQEYYKITQQWRNEAAAREQQYQVQLQQCQAQIEKLTVENQELKKELESNLEQMRLSEEMHQKEHDELRQCVSEKSSLISNMAVEIEKLQQQQLHSYEYVPDDGSVTPVKCLKSGEQDNKVKDLQRQMSALLAENLEFKDMKKTYIEEIDCLKVNLTSAEELMRAMNADVKVLKANDAQKDEQITHLKTQIEIYRRDFEMERADREKNASEKEQYLLDLRALQRRNQELIEALAEAQKPNKLSSEPLKLGASSNSLRPDQRPVLDPTGAAAKTAEPALRCPICSKPFYALTVLQSHVNDCLDKN

InterPro domains:
  IPR032419 NF-kappa-B essential modulator NEMO, CC2-LZ domain [PF16516] (187-282)
  IPR034735 NEMO, Zinc finger [PS51801] (325-355)
  IPR051301 Optineurin/NF-kappa-B Essential Modulator [PTHR31553] (172-355)

Solvent-accessible surface area (backbone atoms only — not comparable to full-atom values): 20919 Å² total; per-residue (Å²): 136,81,88,75,58,67,68,57,56,50,55,54,52,53,68,76,38,64,77,54,74,80,47,87,66,52,70,67,56,56,51,50,51,52,50,53,52,51,51,51,53,53,49,51,54,49,50,54,51,52,53,50,52,52,52,49,53,50,52,53,52,51,50,53,51,51,53,50,52,53,50,51,51,51,51,52,52,52,50,51,52,52,50,54,50,50,52,51,52,53,50,53,52,51,50,53,49,53,50,50,53,51,51,51,51,51,49,50,53,51,51,54,48,52,50,49,53,52,50,53,50,51,50,54,51,51,54,52,51,51,51,51,53,52,52,48,54,51,50,51,53,52,49,54,58,53,69,76,68,75,82,88,80,89,87,80,87,79,84,87,88,87,93,69,90,67,63,59,60,52,54,48,51,51,51,51,51,50,50,51,50,52,51,52,51,50,53,52,49,53,52,50,52,51,52,50,52,53,49,53,52,52,53,52,49,50,53,54,50,50,53,51,52,50,51,52,50,50,52,53,50,53,53,52,52,51,52,52,52,50,54,54,49,51,52,51,53,48,52,53,51,53,51,53,51,49,54,49,50,53,52,52,48,54,49,50,50,50,51,48,53,50,53,52,52,52,50,52,52,52,52,50,54,51,50,51,51,51,50,51,53,51,52,50,50,52,52,59,70,64,52,77,77,88,76,84,89,84,89,83,89,83,82,92,87,77,96,80,88,80,92,78,80,84,82,88,75,82,84,88,79,80,84,68,75,83,68,73,78,58,48,57,36,92,86,78,64,51,73,30,86,46,70,70,62,42,52,54,49,46,54,60,51,62,78,73,108

Organism: Drosophila navojoa (NCBI:txid7232)